Protein AF-K1TS10-F1 (afdb_monomer)

Sequence (218 aa):
YRIWEEISMYNHTTNHWDKEHLMQIDPRYPETQEYLLGWMKHWCETHPDTTVVRFTSMFYNFVWIWGSSERNRNLFSDWGSYDFTVSVPALQEFEKQYGYRMTAEDFINKGQLHVTHMPGNAKKADWMAFINDFVISFGRKLIDMVHSYGKKAYVFYDDSWVGVEPYNGRFQEFGFDGLIKCVFSGYEARLCAGVDVPTHELRLHPYLFPVGLGGAPT

Mean predicted aligned error: 3.88 Å

InterPro domains:
  IPR035080 Lacto-N-biose phosphorylase-like, N-terminal TIM barrel domain [PF09508] (1-210)

Structure (mmCIF, N/CA/C/O backbone):
data_AF-K1TS10-F1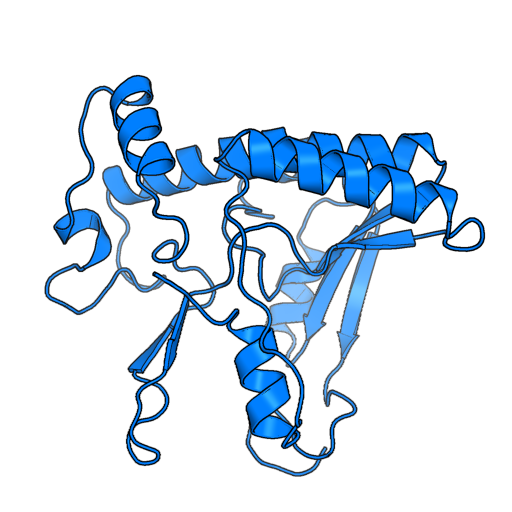
#
_entry.id   AF-K1TS10-F1
#
loop_
_atom_site.group_PDB
_atom_site.id
_atom_site.type_symbol
_atom_site.label_atom_id
_atom_site.label_alt_id
_atom_site.label_comp_id
_atom_site.label_asym_id
_atom_site.label_entity_id
_atom_site.label_seq_id
_atom_site.pdbx_PDB_ins_code
_atom_site.Cartn_x
_atom_site.Cartn_y
_atom_site.Cartn_z
_atom_site.occupancy
_atom_site.B_iso_or_equiv
_atom_site.auth_seq_id
_atom_site.auth_comp_id
_atom_site.auth_asym_id
_atom_site.auth_atom_id
_atom_site.pdbx_PDB_model_num
ATOM 1 N N . TYR A 1 1 ? 2.245 6.031 -16.010 1.00 84.00 1 TYR A N 1
ATOM 2 C CA . TYR A 1 1 ? 1.422 6.207 -14.797 1.00 84.00 1 TYR A CA 1
ATOM 3 C C . TYR A 1 1 ? 0.489 5.025 -14.651 1.00 84.00 1 TYR A C 1
ATOM 5 O O . TYR A 1 1 ? 0.096 4.465 -15.669 1.00 84.00 1 TYR A O 1
ATOM 13 N N . ARG A 1 2 ? 0.155 4.648 -13.415 1.00 90.19 2 ARG A N 1
ATOM 14 C CA . ARG A 1 2 ? -0.846 3.614 -13.133 1.00 90.19 2 ARG A CA 1
ATOM 15 C C . ARG A 1 2 ? -2.210 4.294 -13.058 1.00 90.19 2 ARG A C 1
ATOM 17 O O . ARG A 1 2 ? -2.471 5.030 -12.116 1.00 90.19 2 ARG A O 1
ATOM 24 N N . ILE A 1 3 ? -3.012 4.130 -14.108 1.00 90.56 3 ILE A N 1
ATOM 25 C CA . ILE A 1 3 ? -4.309 4.819 -14.272 1.00 90.56 3 ILE A CA 1
ATOM 26 C C . ILE A 1 3 ? -5.503 3.968 -13.825 1.00 90.56 3 ILE A C 1
ATOM 28 O O . ILE A 1 3 ? -6.636 4.429 -13.858 1.00 90.56 3 ILE A O 1
ATOM 32 N N . TRP A 1 4 ? -5.246 2.725 -13.424 1.00 91.81 4 TRP A N 1
ATOM 33 C CA . TRP A 1 4 ? -6.235 1.798 -12.899 1.00 91.81 4 TRP A CA 1
ATOM 34 C C . TRP A 1 4 ? -5.566 0.984 -11.796 1.00 91.81 4 TRP A C 1
ATOM 36 O O . TRP A 1 4 ? -4.544 0.349 -12.042 1.00 91.81 4 TRP A O 1
ATOM 46 N N . GLU A 1 5 ? -6.102 1.072 -10.583 1.00 92.25 5 GLU A N 1
ATOM 47 C CA . GLU A 1 5 ? -5.652 0.285 -9.436 1.00 92.25 5 GLU A CA 1
ATOM 48 C C . GLU A 1 5 ? -5.914 -1.209 -9.691 1.00 92.25 5 GLU A C 1
ATOM 50 O O . GLU A 1 5 ? -6.942 -1.590 -10.253 1.00 92.25 5 GLU A O 1
ATOM 55 N N . GLU A 1 6 ? -4.952 -2.054 -9.342 1.00 90.50 6 GLU A N 1
ATOM 56 C CA . GLU A 1 6 ? -4.835 -3.421 -9.841 1.00 90.50 6 GLU A CA 1
ATOM 57 C C . GLU A 1 6 ? -5.928 -4.355 -9.315 1.00 90.50 6 GLU A C 1
ATOM 59 O O . GLU A 1 6 ? -6.433 -5.196 -10.064 1.00 90.50 6 GLU A O 1
ATOM 64 N N . ILE A 1 7 ? -6.354 -4.185 -8.062 1.00 90.38 7 ILE A N 1
ATOM 65 C CA . ILE A 1 7 ? -7.439 -4.978 -7.469 1.00 90.38 7 ILE A CA 1
ATOM 66 C C . ILE A 1 7 ? -8.788 -4.520 -8.013 1.00 90.38 7 ILE A C 1
ATOM 68 O O . ILE A 1 7 ? -9.641 -5.348 -8.344 1.00 90.38 7 ILE A O 1
ATOM 72 N N . SER A 1 8 ? -8.981 -3.213 -8.187 1.00 90.44 8 SER A N 1
ATOM 73 C CA . SER A 1 8 ? -10.124 -2.642 -8.898 1.00 90.44 8 SER A CA 1
ATOM 74 C C . SER A 1 8 ? -10.211 -3.187 -10.323 1.00 90.44 8 SER A C 1
ATOM 76 O O . SER A 1 8 ? -11.282 -3.634 -10.736 1.00 90.44 8 SER A O 1
ATOM 78 N N . MET A 1 9 ? -9.091 -3.236 -11.048 1.00 90.44 9 MET A N 1
ATOM 79 C CA . MET A 1 9 ? -9.008 -3.794 -12.399 1.00 90.44 9 MET A CA 1
ATOM 80 C C . MET A 1 9 ? -9.358 -5.278 -12.430 1.00 90.44 9 MET A C 1
ATOM 82 O O . MET A 1 9 ? -10.208 -5.696 -13.222 1.00 90.44 9 MET A O 1
ATOM 86 N N . TYR A 1 10 ? -8.764 -6.077 -11.545 1.00 88.12 10 TYR A N 1
ATOM 87 C CA . TYR A 1 10 ? -9.076 -7.498 -11.445 1.00 88.12 10 TYR A CA 1
ATOM 88 C C . TYR A 1 10 ? -10.558 -7.735 -11.149 1.00 88.12 10 TYR A C 1
ATOM 90 O O . TYR A 1 10 ? -11.215 -8.498 -11.856 1.00 88.12 10 TYR A O 1
ATOM 98 N N . ASN A 1 11 ? -11.118 -7.042 -10.158 1.00 86.75 11 ASN A N 1
ATOM 99 C CA . ASN A 1 11 ? -12.520 -7.203 -9.786 1.00 86.75 11 ASN A CA 1
ATOM 100 C C . ASN A 1 11 ? -13.465 -6.778 -10.911 1.00 86.75 11 ASN A C 1
ATOM 102 O O . ASN A 1 11 ? -14.463 -7.451 -11.161 1.00 86.75 11 ASN A O 1
ATOM 106 N N . HIS A 1 12 ? -13.154 -5.682 -11.597 1.00 89.19 12 HIS A N 1
ATOM 107 C CA . HIS A 1 12 ? -13.972 -5.158 -12.680 1.00 89.19 12 HIS A CA 1
ATOM 108 C C . HIS A 1 12 ? -13.971 -6.087 -13.898 1.00 89.19 12 HIS A C 1
ATOM 110 O O . HIS A 1 12 ? -15.032 -6.381 -14.444 1.00 89.19 12 HIS A O 1
ATOM 116 N N . THR A 1 13 ? -12.800 -6.596 -14.289 1.00 85.75 13 THR A N 1
ATOM 117 C CA . THR A 1 13 ? -12.677 -7.537 -15.413 1.00 85.75 13 THR A CA 1
ATOM 118 C C . THR A 1 13 ? -13.253 -8.916 -15.098 1.00 85.75 13 THR A C 1
ATOM 120 O O . THR A 1 13 ? -13.885 -9.511 -15.966 1.00 85.75 13 THR A O 1
ATOM 123 N N . THR A 1 14 ? -13.104 -9.396 -13.859 1.00 83.50 14 THR A N 1
ATOM 124 C CA . THR A 1 14 ? -13.635 -10.697 -13.412 1.00 83.50 14 THR A CA 1
ATOM 125 C C . THR A 1 14 ? -15.157 -10.692 -13.295 1.00 83.50 14 THR A C 1
ATOM 127 O O . THR A 1 14 ? -15.802 -11.682 -13.622 1.00 83.50 14 THR A O 1
ATOM 130 N N . ASN A 1 15 ? -15.744 -9.583 -12.836 1.00 83.00 15 ASN A N 1
ATOM 131 C CA . ASN A 1 15 ? -17.189 -9.481 -12.612 1.00 83.00 15 ASN A CA 1
ATOM 132 C C . ASN A 1 15 ? -17.939 -8.728 -13.721 1.00 83.00 15 ASN A C 1
ATOM 134 O O . ASN A 1 15 ? -19.138 -8.498 -13.576 1.00 83.00 15 ASN A O 1
ATOM 138 N N . HIS A 1 16 ? -17.256 -8.324 -14.796 1.00 86.38 16 HIS A N 1
ATOM 139 C CA . HIS A 1 16 ? -17.833 -7.555 -15.907 1.00 86.38 16 HIS A CA 1
ATOM 140 C C . HIS A 1 16 ? -18.601 -6.308 -15.448 1.00 86.38 16 HIS A C 1
ATOM 142 O O . HIS A 1 16 ? -19.731 -6.059 -15.868 1.00 86.38 16 HIS A O 1
ATOM 148 N N . TRP A 1 17 ? -18.010 -5.547 -14.530 1.00 88.19 17 TRP A N 1
ATOM 149 C CA . TRP A 1 17 ? -18.633 -4.320 -14.046 1.00 88.19 17 TRP A CA 1
ATOM 150 C C . TRP A 1 17 ? -18.699 -3.258 -15.148 1.00 88.19 17 TRP A C 1
ATOM 152 O O . TRP A 1 17 ? -17.864 -3.227 -16.039 1.00 88.19 17 TRP A O 1
ATOM 162 N N . ASP A 1 18 ? -19.688 -2.372 -15.058 1.00 91.12 18 ASP A N 1
ATOM 163 C CA . ASP A 1 18 ? -19.815 -1.184 -15.906 1.00 91.12 18 ASP A CA 1
ATOM 164 C C . ASP A 1 18 ? -19.887 0.044 -14.989 1.00 91.12 18 ASP A C 1
ATOM 166 O O . ASP A 1 18 ? -20.955 0.515 -14.598 1.00 91.12 18 ASP A O 1
ATOM 170 N N . LYS A 1 19 ? -18.719 0.456 -14.490 1.00 90.81 19 LYS A N 1
ATOM 171 C CA . LYS A 1 19 ? -18.550 1.576 -13.553 1.00 90.81 19 LYS A CA 1
ATOM 172 C C . LYS A 1 19 ? -17.183 2.225 -13.721 1.00 90.81 19 LYS A C 1
ATOM 174 O O . LYS A 1 19 ? -16.259 1.607 -14.238 1.00 90.81 19 LYS A O 1
ATOM 179 N N . GLU A 1 20 ? -17.032 3.443 -13.217 1.00 92.56 20 GLU A N 1
ATOM 180 C CA . GLU A 1 20 ? -15.755 4.154 -13.277 1.00 92.56 20 GLU A CA 1
ATOM 181 C C . GLU A 1 20 ? -14.614 3.357 -12.620 1.00 92.56 20 GLU A C 1
ATOM 183 O O . GLU A 1 20 ? -14.769 2.746 -11.555 1.00 92.56 20 GLU A O 1
ATOM 188 N N . HIS A 1 21 ? -13.461 3.347 -13.288 1.00 91.38 21 HIS A N 1
ATOM 189 C CA . HIS A 1 21 ? -12.259 2.704 -12.782 1.00 91.38 21 HIS A CA 1
ATOM 190 C C . HIS A 1 21 ? -11.667 3.528 -11.645 1.00 91.38 21 HIS A C 1
ATOM 192 O O . HIS A 1 21 ? -11.541 4.747 -11.737 1.00 91.38 21 HIS A O 1
ATOM 198 N N . LEU A 1 22 ? -11.250 2.845 -10.583 1.00 92.25 22 LEU A N 1
ATOM 199 C CA . LEU A 1 22 ? -10.565 3.510 -9.482 1.00 92.25 22 LEU A CA 1
ATOM 200 C C . LEU A 1 22 ? -9.083 3.643 -9.816 1.00 92.25 22 LEU A C 1
ATOM 202 O O . LEU A 1 22 ? -8.439 2.674 -10.221 1.00 92.25 22 LEU A O 1
ATOM 206 N N . MET A 1 23 ? -8.549 4.843 -9.624 1.00 92.44 23 MET A N 1
ATOM 207 C CA . MET A 1 23 ? -7.129 5.136 -9.766 1.00 92.44 23 MET A CA 1
ATOM 208 C C . MET A 1 23 ? -6.481 5.187 -8.384 1.00 92.44 23 MET A C 1
ATOM 210 O O . MET A 1 23 ? -7.055 5.722 -7.435 1.00 92.44 23 MET A O 1
ATOM 214 N N . GLN A 1 24 ? -5.262 4.663 -8.275 1.00 90.94 24 GLN A N 1
ATOM 215 C CA . GLN A 1 24 ? -4.473 4.848 -7.067 1.00 90.94 24 GLN A CA 1
ATOM 216 C C . GLN A 1 24 ? -3.987 6.302 -6.956 1.00 90.94 24 GLN A C 1
ATOM 218 O O . GLN A 1 24 ? -3.523 6.892 -7.930 1.00 90.94 24 GLN A O 1
ATOM 223 N N . ILE A 1 25 ? -4.005 6.839 -5.737 1.00 93.25 25 ILE A N 1
ATOM 224 C CA . ILE A 1 25 ? -3.359 8.107 -5.381 1.00 93.25 25 ILE A CA 1
ATOM 225 C C . ILE A 1 25 ? -2.084 7.841 -4.570 1.00 93.25 25 ILE A C 1
ATOM 227 O O . ILE A 1 25 ? -2.055 6.941 -3.731 1.00 93.25 25 ILE A O 1
ATOM 231 N N . ASP A 1 26 ? -1.015 8.591 -4.842 1.00 95.81 26 ASP A N 1
ATOM 232 C CA . ASP A 1 26 ? 0.258 8.469 -4.122 1.00 95.81 26 ASP A CA 1
ATOM 233 C C . ASP A 1 26 ? 0.268 9.421 -2.909 1.00 95.81 26 ASP A C 1
ATOM 235 O O . ASP A 1 26 ? 0.239 10.644 -3.095 1.00 95.81 26 ASP A O 1
ATOM 239 N N . PRO A 1 27 ? 0.305 8.901 -1.668 1.00 97.25 27 PRO A N 1
ATOM 240 C CA . PRO A 1 27 ? 0.324 9.719 -0.459 1.00 97.25 27 PRO A CA 1
ATOM 241 C C . PRO A 1 27 ? 1.654 10.447 -0.216 1.00 97.25 27 PRO A C 1
ATOM 243 O O . PRO A 1 27 ? 1.766 11.164 0.774 1.00 97.25 27 PRO A O 1
ATOM 246 N N . ARG A 1 28 ? 2.679 10.314 -1.067 1.00 96.94 28 ARG A N 1
ATOM 247 C CA . ARG A 1 28 ? 3.861 11.190 -0.960 1.00 96.94 28 ARG A CA 1
ATOM 248 C C . ARG A 1 28 ? 3.550 12.650 -1.271 1.00 96.94 28 ARG A C 1
ATOM 250 O O . ARG A 1 28 ? 4.228 13.534 -0.760 1.00 96.94 28 ARG A O 1
ATOM 257 N N . TYR A 1 29 ? 2.506 12.912 -2.053 1.00 97.62 29 TYR A N 1
ATOM 258 C CA . TYR A 1 29 ? 2.054 14.274 -2.320 1.00 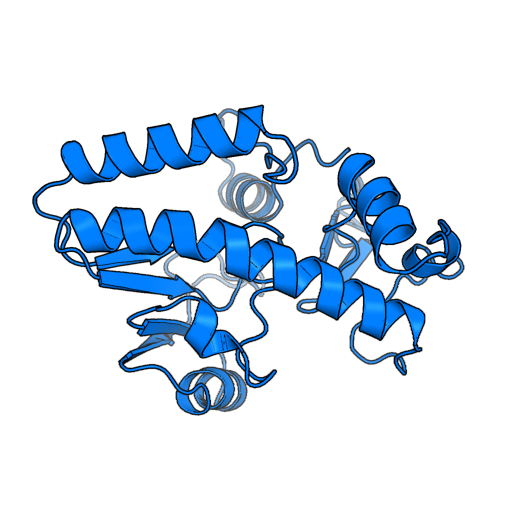97.62 29 TYR A CA 1
ATOM 259 C C . TYR A 1 29 ? 1.280 14.838 -1.113 1.00 97.62 29 TYR A C 1
ATOM 261 O O . TYR A 1 29 ? 0.357 14.171 -0.631 1.00 97.62 29 TYR A O 1
ATOM 269 N N . PRO A 1 30 ? 1.610 16.047 -0.618 1.00 97.25 30 PRO A N 1
ATOM 270 C CA . PRO A 1 30 ? 0.933 16.652 0.532 1.00 97.25 30 PRO A CA 1
ATOM 271 C C . PRO A 1 30 ? -0.586 16.776 0.371 1.00 97.25 30 PRO A C 1
ATOM 273 O O . PRO A 1 30 ? -1.323 16.512 1.317 1.00 97.25 30 PRO A O 1
ATOM 276 N N . GLU A 1 31 ? -1.061 17.102 -0.830 1.00 98.00 31 GLU A N 1
ATOM 277 C CA . GLU A 1 31 ? -2.487 17.234 -1.143 1.00 98.00 31 GLU A CA 1
ATOM 278 C C . GLU A 1 31 ? -3.209 15.887 -1.004 1.00 98.00 31 GLU A C 1
ATOM 280 O O . GLU A 1 31 ? -4.325 15.813 -0.489 1.00 98.00 31 GLU A O 1
ATOM 285 N N . THR A 1 32 ? -2.544 14.795 -1.397 1.00 97.81 32 THR A N 1
ATOM 286 C CA . THR A 1 32 ? -3.054 13.436 -1.187 1.00 97.81 32 THR A CA 1
ATOM 287 C C . THR A 1 32 ? -3.105 13.090 0.300 1.00 97.81 32 THR A C 1
ATOM 289 O O . THR A 1 32 ? -4.066 12.464 0.746 1.00 97.81 32 THR A O 1
ATOM 292 N N . GLN A 1 33 ? -2.101 13.495 1.088 1.00 98.44 33 GLN A N 1
ATOM 293 C CA . GLN A 1 33 ? -2.115 13.268 2.538 1.00 98.44 33 GLN A CA 1
ATOM 294 C C . GLN A 1 33 ? -3.271 14.002 3.210 1.00 98.44 33 GLN A C 1
ATOM 296 O O . GLN A 1 33 ? -3.979 13.406 4.021 1.00 98.44 33 GLN A O 1
ATOM 301 N N . GLU A 1 34 ? -3.475 15.273 2.862 1.00 98.56 34 GLU A N 1
ATOM 302 C CA . GLU A 1 34 ? -4.583 16.081 3.371 1.00 98.56 34 GLU A CA 1
ATOM 303 C C . GLU A 1 34 ? -5.929 15.442 3.025 1.00 98.56 34 GLU A C 1
ATOM 305 O O . GLU A 1 34 ? -6.763 15.245 3.912 1.00 98.56 34 GLU A O 1
ATOM 310 N N . TYR A 1 35 ? -6.104 15.028 1.766 1.00 98.44 35 TYR A N 1
ATOM 311 C CA . TYR A 1 35 ? -7.301 14.323 1.323 1.00 98.44 35 TYR A CA 1
ATOM 312 C C . TYR A 1 35 ? -7.548 13.041 2.128 1.00 98.44 35 TYR A C 1
ATOM 314 O O . TYR A 1 35 ? -8.645 12.848 2.646 1.00 98.44 35 TYR A O 1
ATOM 322 N N . LEU A 1 36 ? -6.540 12.176 2.274 1.00 98.44 36 LEU A N 1
ATOM 323 C CA . LEU A 1 36 ? -6.683 10.896 2.976 1.00 98.44 36 LEU A CA 1
ATOM 324 C C . LEU A 1 36 ? -6.988 11.080 4.467 1.00 98.44 36 LEU A C 1
ATOM 326 O O . LEU A 1 36 ? -7.832 10.368 5.012 1.00 98.44 36 LEU A O 1
ATOM 330 N N . LEU A 1 37 ? -6.343 12.046 5.124 1.00 98.75 37 LEU A N 1
ATOM 331 C CA . LEU A 1 37 ? -6.608 12.370 6.528 1.00 98.75 37 LEU A CA 1
ATOM 332 C C . LEU A 1 37 ? -8.017 12.943 6.712 1.00 98.75 37 LEU A C 1
ATOM 334 O O . LEU A 1 37 ? -8.735 12.524 7.622 1.00 98.75 37 LEU A O 1
ATOM 338 N N . GLY A 1 38 ? -8.430 13.863 5.836 1.00 98.69 38 GLY A N 1
ATOM 339 C CA . GLY A 1 38 ? -9.776 14.433 5.842 1.00 98.69 38 GLY A CA 1
ATOM 340 C C . GLY A 1 38 ? -10.851 13.377 5.586 1.00 98.69 38 GLY A C 1
ATOM 341 O O . GLY A 1 38 ? -11.847 13.324 6.308 1.00 98.69 38 GLY A O 1
ATOM 342 N N . TRP A 1 39 ? -10.615 12.490 4.617 1.00 98.44 39 TRP A N 1
ATOM 343 C CA . TRP A 1 39 ? -11.507 11.378 4.304 1.00 98.44 39 TRP A CA 1
ATOM 344 C C . TRP A 1 39 ? -11.631 10.413 5.484 1.00 98.44 39 TRP A C 1
ATOM 346 O O . TRP A 1 39 ? -12.747 10.098 5.886 1.00 98.44 39 TRP A O 1
ATOM 356 N N . MET A 1 40 ? -10.512 9.995 6.090 1.00 98.62 40 MET A N 1
ATOM 357 C CA . MET A 1 40 ? -10.523 9.068 7.229 1.00 98.62 40 MET A CA 1
ATOM 358 C C . MET A 1 40 ? -11.265 9.656 8.430 1.00 98.62 40 MET A C 1
ATOM 360 O O . MET A 1 40 ? -12.072 8.970 9.058 1.00 98.62 40 MET A O 1
ATOM 364 N N . LYS A 1 41 ? -11.036 10.942 8.720 1.00 98.75 41 LYS A N 1
ATOM 365 C CA . LYS A 1 41 ? -11.757 11.663 9.771 1.00 98.75 41 LYS A CA 1
ATOM 366 C C . LYS A 1 41 ? -13.264 11.652 9.511 1.00 98.75 41 LYS A C 1
ATOM 368 O O . LYS A 1 41 ? -14.031 11.200 10.358 1.00 98.75 41 LYS A O 1
ATOM 373 N N . HIS A 1 42 ? -13.681 12.103 8.328 1.00 98.75 42 HIS A N 1
ATOM 374 C CA . HIS A 1 42 ? -15.093 12.152 7.957 1.00 98.75 42 HIS A CA 1
ATOM 375 C C . HIS A 1 42 ? -15.740 10.762 7.980 1.00 98.75 42 HIS A C 1
ATOM 377 O O . HIS A 1 42 ? -16.867 10.598 8.450 1.00 98.75 42 HIS A O 1
ATOM 383 N N . TRP A 1 43 ? -15.020 9.741 7.515 1.00 98.62 43 TRP A N 1
ATOM 384 C CA . TRP A 1 43 ? -15.483 8.362 7.546 1.00 98.62 43 TRP A CA 1
ATOM 385 C C . TRP A 1 43 ? -15.711 7.888 8.988 1.00 98.62 43 TRP A C 1
ATOM 387 O O . TRP A 1 43 ? -16.774 7.348 9.287 1.00 98.62 43 TRP A O 1
ATOM 397 N N . CYS A 1 44 ? -14.781 8.165 9.908 1.00 98.62 44 CYS A N 1
ATOM 398 C CA . CYS A 1 44 ? -14.938 7.808 11.321 1.00 98.62 44 CYS A CA 1
ATOM 399 C C . CYS A 1 44 ? -16.134 8.514 11.982 1.00 98.62 44 CYS A C 1
ATOM 401 O O . CYS A 1 44 ? -16.849 7.880 12.759 1.00 98.62 44 CYS A O 1
ATOM 403 N N . GLU A 1 45 ? -16.378 9.786 11.650 1.00 98.50 45 GLU A N 1
ATOM 404 C CA . GLU A 1 45 ? -17.518 10.575 12.149 1.00 98.50 45 GLU A CA 1
ATOM 405 C C . GLU A 1 45 ? -18.867 10.045 11.654 1.00 98.50 45 GLU A C 1
ATOM 407 O O . GLU A 1 45 ? -19.851 10.039 12.392 1.00 98.50 45 GLU A O 1
ATOM 412 N N . THR A 1 46 ? -18.916 9.598 10.401 1.00 98.50 46 THR A N 1
ATOM 413 C CA . THR A 1 46 ? -20.158 9.177 9.734 1.00 98.50 46 THR A CA 1
ATOM 414 C C . THR A 1 46 ? -20.483 7.695 9.903 1.00 98.50 46 THR A C 1
ATOM 416 O O . THR A 1 46 ? -21.588 7.280 9.562 1.00 98.50 46 THR A O 1
ATOM 419 N N . HIS A 1 47 ? -19.566 6.904 10.471 1.00 98.31 47 HIS A N 1
ATOM 420 C CA . HIS A 1 47 ? -19.744 5.469 10.720 1.00 98.31 47 HIS A CA 1
ATOM 421 C C . HIS A 1 47 ? -19.605 5.146 12.221 1.00 98.31 47 HIS A C 1
ATOM 423 O O . HIS A 1 47 ? -18.656 4.461 12.627 1.00 98.31 47 HIS A O 1
ATOM 429 N N . PRO A 1 48 ? -20.518 5.638 13.086 1.00 97.81 48 PRO A N 1
ATOM 430 C CA . PRO A 1 48 ? -20.398 5.492 14.539 1.00 97.81 48 PRO A CA 1
ATOM 431 C C . PRO A 1 48 ? -20.430 4.028 14.996 1.00 97.81 48 PRO A C 1
ATOM 433 O O . PRO A 1 48 ? -19.665 3.665 15.886 1.00 97.81 48 PRO A O 1
ATOM 436 N N . ASP A 1 49 ? -21.220 3.181 14.333 1.00 98.31 49 ASP A N 1
ATOM 437 C CA . ASP A 1 49 ? -21.418 1.777 14.718 1.00 98.31 49 ASP A CA 1
ATOM 438 C C . ASP A 1 49 ? -20.217 0.873 14.397 1.00 98.31 49 ASP A C 1
ATOM 440 O O . ASP A 1 49 ? -20.106 -0.238 14.919 1.00 98.31 49 ASP A O 1
ATOM 444 N N . THR A 1 50 ? -19.289 1.331 13.550 1.00 98.50 50 THR A N 1
ATOM 445 C CA . THR A 1 50 ? -18.103 0.543 13.207 1.00 98.50 50 THR A CA 1
ATOM 446 C C . THR A 1 50 ? -17.131 0.493 14.380 1.00 98.50 50 THR A C 1
ATOM 448 O O . THR A 1 50 ? -16.605 1.523 14.800 1.00 98.50 50 THR A O 1
ATOM 451 N N . THR A 1 51 ? -16.828 -0.711 14.862 1.00 98.31 51 THR A N 1
ATOM 452 C CA . THR A 1 51 ? -15.886 -0.945 15.971 1.00 98.31 51 THR A CA 1
ATOM 453 C C . THR A 1 51 ? -14.462 -1.251 15.506 1.00 98.31 51 THR A C 1
ATOM 455 O O . THR A 1 51 ? -13.508 -1.002 16.242 1.00 98.31 51 THR A O 1
ATOM 458 N N . VAL A 1 52 ? -14.307 -1.766 14.283 1.00 98.69 52 VAL A N 1
ATOM 459 C CA . VAL A 1 52 ? -13.023 -2.127 13.672 1.00 98.69 52 VAL A CA 1
ATOM 460 C C . VAL A 1 52 ? -12.958 -1.551 12.262 1.00 98.69 52 VAL A C 1
ATOM 462 O O . VAL A 1 52 ? -13.816 -1.831 11.427 1.00 98.69 52 VAL A O 1
ATOM 465 N N . VAL A 1 53 ? -11.918 -0.773 11.982 1.00 98.69 53 VAL A N 1
ATOM 466 C CA . VAL A 1 53 ? -11.586 -0.295 10.641 1.00 98.69 53 VAL A CA 1
ATOM 467 C C . VAL A 1 53 ? -10.600 -1.265 10.015 1.00 98.69 53 VAL A C 1
ATOM 469 O O . VAL A 1 53 ? -9.465 -1.404 10.472 1.00 98.69 53 VAL A O 1
ATOM 472 N N 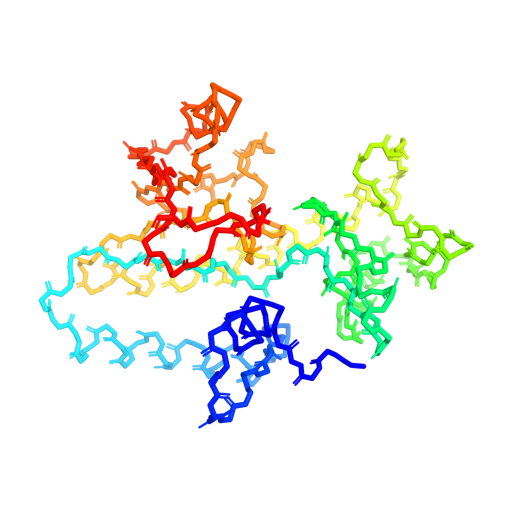. ARG A 1 54 ? -11.048 -1.947 8.961 1.00 98.50 54 ARG A N 1
ATOM 473 C CA . ARG A 1 54 ? -10.227 -2.860 8.167 1.00 98.50 54 ARG A CA 1
ATOM 474 C C . ARG A 1 54 ? -9.527 -2.098 7.042 1.00 98.50 54 ARG A C 1
ATOM 476 O O . ARG A 1 54 ? -10.099 -1.896 5.970 1.00 98.50 54 ARG A O 1
ATOM 483 N N . PHE A 1 55 ? -8.270 -1.739 7.260 1.00 98.50 55 PHE A N 1
ATOM 484 C CA . PHE A 1 55 ? -7.378 -1.249 6.216 1.00 98.50 55 PHE A CA 1
ATOM 485 C C . PHE A 1 55 ? -7.159 -2.361 5.182 1.00 98.50 55 PHE A C 1
ATOM 487 O O . PHE A 1 55 ? -6.666 -3.439 5.516 1.00 98.50 55 PHE A O 1
ATOM 494 N N . THR A 1 56 ? -7.570 -2.114 3.934 1.00 96.88 56 THR A N 1
ATOM 495 C CA . THR A 1 56 ? -7.506 -3.078 2.816 1.00 96.88 56 THR A CA 1
ATOM 496 C C . THR A 1 56 ? -6.803 -2.453 1.607 1.00 96.88 56 THR A C 1
ATOM 498 O O . THR A 1 56 ? -7.435 -2.116 0.614 1.00 96.88 56 THR A O 1
ATOM 501 N N . SER A 1 57 ? -5.509 -2.171 1.662 1.00 95.31 57 SER A N 1
ATOM 502 C CA . SER A 1 57 ? -4.577 -2.372 2.780 1.00 95.31 57 SER A CA 1
ATOM 503 C C . SER A 1 57 ? -4.015 -1.010 3.178 1.00 95.31 57 SER A C 1
ATOM 505 O O . SER A 1 57 ? -4.757 -0.206 3.738 1.00 95.31 57 SER A O 1
ATOM 507 N N . MET A 1 58 ? -2.759 -0.718 2.836 1.00 96.38 58 MET A N 1
ATOM 508 C CA . MET A 1 58 ? -2.162 0.610 2.964 1.00 96.38 58 MET A CA 1
ATOM 509 C C . MET A 1 58 ? -2.065 1.280 1.589 1.00 96.38 58 MET A C 1
ATOM 511 O O . MET A 1 58 ? -3.086 1.518 0.948 1.00 96.38 58 MET A O 1
ATOM 515 N N . PHE A 1 59 ? -0.858 1.621 1.133 1.00 96.94 59 PHE A N 1
ATOM 516 C CA . PHE A 1 59 ? -0.680 2.595 0.055 1.00 96.94 59 PHE A CA 1
ATOM 517 C C . PHE A 1 59 ? -0.183 2.004 -1.258 1.00 96.94 59 PHE A C 1
ATOM 519 O O . PHE A 1 59 ? -0.527 2.527 -2.313 1.00 96.94 59 PHE A O 1
ATOM 526 N N . TYR A 1 60 ? 0.633 0.952 -1.228 1.00 97.25 60 TYR A N 1
ATOM 527 C CA . TYR A 1 60 ? 1.292 0.439 -2.427 1.00 97.25 60 TYR A CA 1
ATOM 528 C C . TYR A 1 60 ? 0.922 -1.016 -2.659 1.00 97.25 60 TYR A C 1
ATOM 530 O O . TYR A 1 60 ? 1.193 -1.870 -1.815 1.00 97.25 60 TYR A O 1
ATOM 538 N N . ASN A 1 61 ? 0.295 -1.270 -3.806 1.00 95.50 61 ASN A N 1
ATOM 539 C CA . ASN A 1 61 ? -0.054 -2.611 -4.250 1.00 95.50 61 ASN A CA 1
ATOM 540 C C . ASN A 1 61 ? 1.181 -3.456 -4.538 1.00 95.50 61 ASN A C 1
ATOM 542 O O . ASN A 1 61 ? 2.233 -2.927 -4.915 1.00 95.50 61 ASN A O 1
ATOM 546 N N . PHE A 1 62 ? 1.025 -4.769 -4.394 1.00 93.56 62 PHE A N 1
ATOM 547 C CA . PHE A 1 62 ? 1.945 -5.697 -5.017 1.00 93.56 62 PHE A CA 1
ATOM 548 C C . PHE A 1 62 ? 1.963 -5.476 -6.529 1.00 93.56 62 PHE A C 1
ATOM 550 O O . PHE A 1 62 ? 1.014 -4.971 -7.137 1.00 93.56 62 PHE A O 1
ATOM 557 N N . VAL A 1 63 ? 3.071 -5.845 -7.158 1.00 94.00 63 VAL A N 1
ATOM 558 C CA . VAL A 1 63 ? 3.251 -5.531 -8.567 1.00 94.00 63 VAL A CA 1
ATOM 559 C C . VAL A 1 63 ? 2.439 -6.515 -9.392 1.00 94.00 63 VAL A C 1
ATOM 561 O O . VAL A 1 63 ? 2.659 -7.722 -9.313 1.00 94.00 63 VAL A O 1
ATOM 564 N N . TRP A 1 64 ? 1.518 -5.998 -10.204 1.00 93.38 64 TRP A N 1
ATOM 565 C CA . TRP A 1 64 ? 0.729 -6.786 -11.146 1.00 93.38 64 TRP A CA 1
ATOM 566 C C . TRP A 1 64 ? 0.528 -6.027 -12.457 1.00 93.38 64 TRP A C 1
ATOM 568 O O . TRP A 1 64 ? -0.301 -5.129 -12.574 1.00 93.38 64 TRP A O 1
ATOM 578 N N . ILE A 1 65 ? 1.317 -6.382 -13.468 1.00 92.50 65 ILE A N 1
ATOM 579 C CA . ILE A 1 65 ? 1.337 -5.700 -14.764 1.00 92.50 65 ILE A CA 1
ATOM 580 C C . ILE A 1 65 ? 0.526 -6.508 -15.770 1.00 92.50 65 ILE A C 1
ATOM 582 O O . ILE A 1 65 ? 0.855 -7.660 -16.074 1.00 92.50 65 ILE A O 1
ATOM 586 N N . TRP A 1 66 ? -0.515 -5.876 -16.312 1.00 90.88 66 TRP A N 1
ATOM 587 C CA . TRP A 1 66 ? -1.406 -6.484 -17.293 1.00 90.88 66 TRP A CA 1
ATOM 588 C C . TRP A 1 66 ? -1.062 -6.054 -18.718 1.00 90.88 66 TRP A C 1
ATOM 590 O O . TRP A 1 66 ? -0.824 -4.882 -19.005 1.00 90.88 66 TRP A O 1
ATOM 600 N N . GLY A 1 67 ? -1.060 -7.020 -19.629 1.00 90.12 67 GLY A N 1
ATOM 601 C CA . GLY A 1 67 ? -0.941 -6.810 -21.063 1.00 90.12 67 GLY A CA 1
ATOM 602 C C . GLY A 1 67 ? -2.293 -6.514 -21.705 1.00 90.12 67 GLY A C 1
ATOM 603 O O . GLY A 1 67 ? -3.352 -6.903 -21.214 1.00 90.12 67 GLY A O 1
ATOM 604 N N . SER A 1 68 ? -2.278 -5.856 -22.861 1.00 87.94 68 SER A N 1
ATOM 605 C CA . SER A 1 68 ? -3.497 -5.590 -23.639 1.00 87.94 68 SER A CA 1
ATOM 606 C C . SER A 1 68 ? -4.043 -6.833 -24.355 1.00 87.94 68 SER A C 1
ATOM 608 O O . SER A 1 68 ? -5.238 -6.896 -24.639 1.00 87.94 68 SER A O 1
ATOM 610 N N . SER A 1 69 ? -3.200 -7.840 -24.603 1.00 89.81 69 SER A N 1
ATOM 611 C CA . SER A 1 69 ? -3.575 -9.096 -25.262 1.00 89.81 69 SER A CA 1
ATOM 612 C C . SER A 1 69 ? -4.167 -10.099 -24.275 1.00 89.81 69 SER A C 1
ATOM 614 O O . SER A 1 69 ? -3.519 -10.454 -23.296 1.00 89.81 69 SER A O 1
ATOM 616 N N . GLU A 1 70 ? -5.345 -10.649 -24.577 1.00 85.12 70 GLU A N 1
ATOM 617 C CA . GLU A 1 70 ? -5.927 -11.770 -23.815 1.00 85.12 70 GLU A CA 1
ATOM 618 C C . GLU A 1 70 ? -5.014 -12.998 -23.781 1.00 85.12 70 GLU A C 1
ATOM 620 O O . GLU A 1 70 ? -4.956 -13.704 -22.780 1.00 85.12 70 GLU A O 1
ATOM 625 N N . ARG A 1 71 ? -4.244 -13.222 -24.851 1.00 90.19 71 ARG A N 1
ATOM 626 C CA . ARG A 1 71 ? -3.304 -14.349 -24.948 1.00 90.19 71 ARG A CA 1
ATOM 627 C C . ARG A 1 71 ? -2.046 -14.164 -24.099 1.00 90.19 71 ARG A C 1
ATOM 629 O O . ARG A 1 71 ? -1.295 -15.116 -23.931 1.00 90.19 71 ARG A O 1
ATOM 636 N N . ASN A 1 72 ? -1.788 -12.949 -23.617 1.00 88.69 72 ASN A N 1
ATOM 637 C CA . ASN A 1 72 ? -0.640 -12.619 -22.776 1.00 88.69 72 ASN A CA 1
ATOM 638 C C . ASN A 1 72 ? -1.029 -11.530 -21.767 1.00 88.69 72 ASN A C 1
ATOM 640 O O . ASN A 1 72 ? -0.490 -10.420 -21.772 1.00 88.69 72 ASN A O 1
ATOM 644 N N . ARG A 1 73 ? -2.059 -11.833 -20.969 1.00 86.50 73 ARG A N 1
ATOM 645 C CA . ARG A 1 73 ? -2.678 -10.855 -20.074 1.00 86.50 73 ARG A CA 1
ATOM 646 C C . ARG A 1 73 ? -1.816 -10.558 -18.853 1.00 86.50 73 ARG A C 1
ATOM 648 O O . ARG A 1 73 ? -1.778 -9.414 -18.437 1.00 86.50 73 ARG A O 1
ATOM 655 N N . ASN A 1 74 ? -1.107 -11.541 -18.305 1.00 87.19 74 ASN A N 1
ATOM 656 C CA . ASN A 1 74 ? -0.271 -11.370 -17.115 1.00 87.19 74 ASN A CA 1
ATOM 657 C C . ASN A 1 74 ? 1.195 -11.211 -17.530 1.00 87.19 74 ASN A C 1
ATOM 659 O O . ASN A 1 74 ? 1.866 -12.208 -17.785 1.00 87.19 74 ASN A O 1
ATOM 663 N N . LEU A 1 75 ? 1.682 -9.970 -17.620 1.00 91.88 75 LEU A N 1
ATOM 664 C CA . LEU A 1 75 ? 3.068 -9.695 -18.020 1.00 91.88 75 LEU A CA 1
ATOM 665 C C . LEU A 1 75 ? 4.045 -9.866 -16.858 1.00 91.88 75 LEU A C 1
ATOM 667 O O . LEU A 1 75 ? 5.166 -10.320 -17.062 1.00 91.88 75 LEU A O 1
ATOM 671 N N . PHE A 1 76 ? 3.623 -9.497 -15.649 1.00 92.94 76 PHE A N 1
ATOM 672 C CA . PHE A 1 76 ? 4.434 -9.629 -14.444 1.00 92.94 76 PHE A CA 1
ATOM 673 C C . PHE A 1 76 ? 3.549 -9.642 -13.199 1.00 92.94 76 PHE A C 1
ATOM 675 O O . PHE A 1 76 ? 2.598 -8.865 -13.115 1.00 92.94 76 PHE A O 1
ATOM 682 N N . SER A 1 77 ? 3.875 -10.495 -12.228 1.00 93.00 77 SER A N 1
ATOM 683 C CA . SER A 1 77 ? 3.277 -10.456 -10.897 1.00 93.00 77 SER A CA 1
ATOM 684 C C . SER A 1 77 ? 4.311 -10.834 -9.845 1.00 93.00 77 SER A C 1
ATOM 686 O O . SER A 1 77 ? 4.951 -11.879 -9.963 1.00 93.00 77 SER A O 1
ATOM 688 N N . ASP A 1 78 ? 4.460 -9.999 -8.821 1.00 94.56 78 ASP A N 1
ATOM 689 C CA . ASP A 1 78 ? 5.265 -10.316 -7.647 1.00 94.56 78 ASP A CA 1
ATOM 690 C C . ASP A 1 78 ? 4.658 -9.677 -6.392 1.00 94.56 78 ASP A C 1
ATOM 692 O O . ASP A 1 78 ? 4.489 -8.459 -6.313 1.00 94.56 78 ASP A O 1
ATOM 696 N N . TRP A 1 79 ? 4.342 -10.530 -5.412 1.00 93.56 79 TRP A N 1
ATOM 697 C CA . TRP A 1 79 ? 3.631 -10.175 -4.182 1.00 93.56 79 TRP A CA 1
ATOM 698 C C . TRP A 1 79 ? 4.427 -9.275 -3.231 1.00 93.56 79 TRP A C 1
ATOM 700 O O . TRP A 1 79 ? 3.817 -8.612 -2.398 1.00 93.56 79 TRP A O 1
ATOM 710 N N . GLY A 1 80 ? 5.760 -9.264 -3.332 1.00 93.62 80 GLY A N 1
ATOM 711 C CA . GLY A 1 80 ? 6.663 -8.504 -2.461 1.00 93.62 80 GLY A CA 1
ATOM 712 C C . GLY A 1 80 ? 7.538 -7.494 -3.205 1.00 93.62 80 GLY A C 1
ATOM 713 O O . GLY A 1 80 ? 8.461 -6.936 -2.612 1.00 93.62 80 GLY A O 1
ATOM 714 N N . SER A 1 81 ? 7.293 -7.266 -4.500 1.00 94.69 81 SER A N 1
ATOM 715 C CA . SER A 1 81 ? 8.065 -6.289 -5.264 1.00 94.69 81 SER A CA 1
ATOM 716 C C . SER A 1 81 ? 7.681 -4.849 -4.905 1.00 94.69 81 SER A C 1
ATOM 718 O O . SER A 1 81 ? 6.522 -4.524 -4.660 1.00 94.69 81 SER A O 1
ATOM 720 N N . TYR A 1 82 ? 8.685 -3.974 -4.933 1.00 95.69 82 TYR A N 1
ATOM 721 C CA . TYR A 1 82 ? 8.582 -2.542 -4.670 1.00 95.69 82 TYR A CA 1
ATOM 722 C C . TYR A 1 82 ? 8.466 -1.702 -5.955 1.00 95.69 82 TYR A C 1
ATOM 724 O O . TYR A 1 82 ? 8.468 -0.475 -5.889 1.00 95.69 82 TYR A O 1
ATOM 732 N N . ASP A 1 83 ? 8.335 -2.316 -7.136 1.00 92.94 83 ASP A N 1
ATOM 733 C CA . ASP A 1 83 ? 8.372 -1.576 -8.412 1.00 92.94 83 ASP A CA 1
ATOM 734 C C . ASP A 1 83 ? 7.200 -0.579 -8.585 1.00 92.94 83 ASP A C 1
ATOM 736 O O . ASP A 1 83 ? 7.283 0.355 -9.383 1.00 92.94 83 ASP A O 1
ATOM 740 N N . PHE A 1 84 ? 6.115 -0.718 -7.813 1.00 94.00 84 PHE A N 1
ATOM 741 C CA . PHE A 1 84 ? 4.971 0.209 -7.802 1.00 94.00 84 PHE A CA 1
ATOM 742 C C . PHE A 1 84 ? 5.085 1.371 -6.806 1.00 94.00 84 PHE A C 1
ATOM 744 O O . PHE A 1 84 ? 4.199 2.230 -6.768 1.00 94.00 84 PHE A O 1
ATOM 751 N N . THR A 1 85 ? 6.173 1.451 -6.037 1.00 96.44 85 THR A N 1
ATOM 752 C CA . THR A 1 85 ? 6.374 2.484 -5.006 1.00 96.44 85 THR A CA 1
ATOM 753 C C . THR A 1 85 ? 7.134 3.711 -5.527 1.00 96.44 85 THR A C 1
ATOM 755 O O . THR A 1 85 ? 7.576 4.551 -4.741 1.00 96.44 85 THR A O 1
ATOM 758 N N . VAL A 1 86 ? 7.367 3.793 -6.840 1.00 96.06 86 VAL A N 1
ATOM 759 C CA . VAL A 1 86 ? 8.196 4.829 -7.466 1.00 96.06 86 VAL A CA 1
ATOM 760 C C . VAL A 1 86 ? 7.347 6.025 -7.891 1.00 96.06 86 VAL A C 1
ATOM 762 O O . VAL A 1 86 ? 6.388 5.894 -8.653 1.00 96.06 86 VAL A O 1
ATOM 765 N N . SER A 1 87 ? 7.762 7.217 -7.472 1.00 96.69 87 SER A N 1
ATOM 766 C CA . SER A 1 87 ? 7.242 8.497 -7.951 1.00 96.69 87 SER A CA 1
ATOM 767 C C . SER A 1 87 ? 8.348 9.550 -7.992 1.00 96.69 87 SER A C 1
ATOM 769 O O . SER A 1 87 ? 9.443 9.342 -7.464 1.00 96.69 87 SER A O 1
ATOM 771 N N . VAL A 1 88 ? 8.091 10.683 -8.655 1.00 96.75 88 VAL A N 1
ATOM 772 C CA . VAL A 1 88 ? 9.068 11.785 -8.719 1.00 96.75 88 VAL A CA 1
ATOM 773 C C . VAL A 1 88 ? 9.443 12.276 -7.310 1.00 96.75 88 VAL A C 1
ATOM 775 O O . VAL A 1 88 ? 10.644 12.326 -7.040 1.00 96.75 88 VAL A O 1
ATOM 778 N N . PRO A 1 89 ? 8.485 12.541 -6.392 1.00 97.56 89 PRO A N 1
ATOM 779 C CA . PRO A 1 89 ? 8.813 12.866 -5.006 1.00 97.56 89 PRO A CA 1
ATOM 780 C C . PRO A 1 89 ? 9.622 11.768 -4.315 1.00 97.56 89 PRO A C 1
ATOM 782 O O . PRO A 1 89 ? 10.654 12.074 -3.729 1.00 97.56 89 PRO A O 1
ATOM 785 N N . ALA A 1 90 ? 9.237 10.490 -4.460 1.00 98.25 90 ALA A N 1
ATOM 786 C CA . ALA A 1 90 ? 9.956 9.375 -3.835 1.00 98.25 90 ALA A CA 1
ATOM 787 C C . ALA A 1 90 ? 11.443 9.350 -4.221 1.00 98.25 90 ALA A C 1
ATOM 789 O O . ALA A 1 90 ? 12.309 9.217 -3.364 1.00 98.25 90 ALA A O 1
ATOM 790 N N . LEU A 1 91 ? 11.747 9.500 -5.514 1.00 98.50 91 LEU A N 1
ATOM 791 C CA . LEU A 1 91 ? 13.122 9.472 -6.019 1.00 98.50 91 LEU A CA 1
ATOM 792 C C . LEU A 1 91 ? 13.941 10.680 -5.536 1.00 98.50 91 LEU A C 1
ATOM 794 O O . LEU A 1 91 ? 15.115 10.525 -5.205 1.00 98.50 91 LEU A O 1
ATOM 798 N N . GLN A 1 92 ? 13.330 11.867 -5.486 1.00 98.38 92 GLN A N 1
ATOM 799 C CA . GLN A 1 92 ? 13.981 13.096 -5.015 1.00 98.38 92 GLN A CA 1
ATOM 800 C C . GLN A 1 92 ? 14.243 13.067 -3.503 1.00 98.38 92 GLN A C 1
ATOM 802 O O . GLN A 1 92 ? 15.313 13.460 -3.040 1.00 98.38 92 GLN A O 1
ATOM 807 N N . GLU A 1 93 ? 13.275 12.585 -2.728 1.00 98.44 93 GLU A N 1
ATOM 808 C CA . GLU A 1 93 ? 13.381 12.432 -1.277 1.00 98.44 93 GLU A CA 1
ATOM 809 C C . GLU A 1 93 ? 14.408 11.363 -0.903 1.00 98.44 93 GLU A C 1
ATOM 811 O O . GLU A 1 93 ? 15.215 11.588 -0.001 1.00 98.44 93 GLU A O 1
ATOM 816 N N . PHE A 1 94 ? 14.438 10.250 -1.640 1.00 98.75 94 PHE A N 1
ATOM 817 C CA . PHE A 1 94 ? 15.456 9.219 -1.478 1.00 98.75 94 PHE A CA 1
ATOM 818 C C . PHE A 1 94 ? 16.861 9.786 -1.694 1.00 98.75 94 PHE A C 1
ATOM 820 O O . PHE A 1 94 ? 17.729 9.611 -0.842 1.00 98.75 94 PHE A O 1
ATOM 827 N N . GLU A 1 95 ? 17.083 10.515 -2.795 1.00 98.56 95 GLU A N 1
ATOM 828 C CA . GLU A 1 95 ? 18.385 11.124 -3.095 1.00 98.56 95 GLU A CA 1
ATOM 829 C C . GLU A 1 95 ? 18.828 12.086 -1.988 1.00 98.56 95 GLU A C 1
ATOM 831 O O . GLU A 1 95 ? 19.987 12.065 -1.569 1.00 98.56 95 GLU A O 1
ATOM 836 N N . LYS A 1 96 ? 17.892 12.873 -1.448 1.00 98.44 96 LYS A N 1
ATOM 837 C CA . LYS A 1 96 ? 18.150 13.769 -0.318 1.00 98.44 96 LYS A CA 1
ATOM 838 C C . LYS A 1 96 ? 18.514 13.013 0.967 1.00 98.44 96 LYS A C 1
ATOM 840 O O . LYS A 1 96 ? 19.365 13.491 1.712 1.00 98.44 96 LYS A O 1
ATOM 845 N N . GLN A 1 97 ? 17.864 11.884 1.249 1.00 98.31 97 GLN A N 1
ATOM 846 C CA . GLN A 1 97 ? 18.060 11.119 2.485 1.00 98.31 97 GLN A CA 1
ATOM 847 C C . GLN A 1 97 ? 19.315 10.235 2.447 1.00 98.31 97 GLN A C 1
ATOM 849 O O . GLN A 1 97 ? 20.046 10.179 3.432 1.00 98.31 97 GLN A O 1
ATOM 854 N N . TYR A 1 98 ? 19.578 9.568 1.322 1.00 98.44 98 TYR A N 1
ATOM 855 C CA . TYR A 1 98 ? 20.654 8.579 1.186 1.00 98.44 98 TYR A CA 1
ATOM 856 C C . TYR A 1 98 ? 21.917 9.137 0.517 1.00 98.44 98 TYR A C 1
ATOM 858 O O . TYR A 1 98 ? 22.963 8.489 0.531 1.00 98.44 98 TYR A O 1
ATOM 866 N N . GLY A 1 99 ? 21.857 10.340 -0.063 1.00 98.44 99 GLY A N 1
ATOM 867 C CA . GLY A 1 99 ? 23.011 11.001 -0.678 1.00 98.44 99 GLY A CA 1
ATOM 868 C C . GLY A 1 99 ? 23.427 10.421 -2.034 1.00 98.44 99 GLY A C 1
ATOM 869 O O . GLY A 1 99 ? 24.498 10.758 -2.538 1.00 98.44 99 GLY A O 1
ATOM 870 N N . TYR A 1 100 ? 22.605 9.558 -2.635 1.00 98.56 100 TYR A N 1
ATOM 871 C CA . TYR A 1 100 ? 22.796 9.050 -3.990 1.00 98.56 100 TYR A CA 1
ATOM 872 C C . TYR A 1 100 ? 21.459 8.821 -4.691 1.00 98.56 100 TYR A C 1
ATOM 874 O O . TYR A 1 100 ? 20.420 8.624 -4.064 1.00 98.56 100 TYR A O 1
ATOM 882 N N . ARG A 1 101 ? 21.492 8.817 -6.023 1.00 98.06 101 ARG A N 1
ATOM 883 C CA . ARG A 1 101 ? 20.295 8.700 -6.851 1.00 98.06 101 ARG A CA 1
ATOM 884 C C . ARG A 1 101 ? 20.015 7.256 -7.270 1.00 98.06 101 ARG A C 1
ATOM 886 O O . ARG A 1 101 ? 20.901 6.568 -7.780 1.00 98.06 101 ARG A O 1
ATOM 893 N N . MET A 1 102 ? 18.753 6.847 -7.151 1.00 97.94 102 MET A N 1
ATOM 894 C CA . MET A 1 102 ? 18.237 5.647 -7.815 1.00 97.94 102 MET A CA 1
ATOM 895 C C 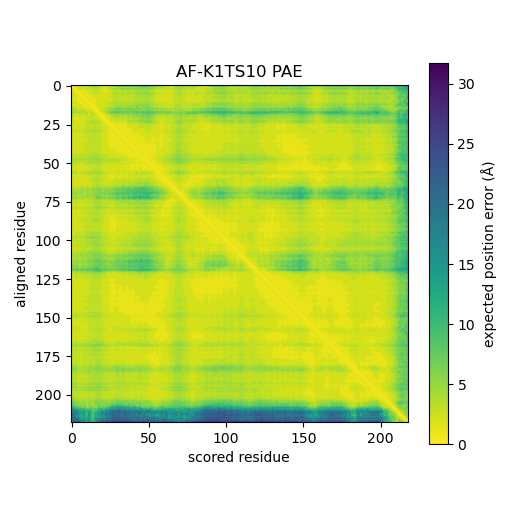. MET A 1 102 ? 18.078 5.894 -9.317 1.00 97.94 102 MET A C 1
ATOM 897 O O . MET A 1 102 ? 17.581 6.934 -9.760 1.00 97.94 102 MET A O 1
ATOM 901 N N . THR A 1 103 ? 18.492 4.923 -10.115 1.00 96.31 103 THR A N 1
ATOM 902 C CA . THR A 1 103 ? 18.379 4.938 -11.573 1.00 96.31 103 THR A CA 1
ATOM 903 C C . THR A 1 103 ? 17.231 4.046 -12.023 1.00 96.31 103 THR A C 1
ATOM 905 O O . THR A 1 103 ? 16.774 3.186 -11.277 1.00 96.31 103 THR A O 1
ATOM 908 N N . ALA A 1 104 ? 16.782 4.210 -13.269 1.00 95.62 104 ALA A N 1
ATOM 909 C CA . ALA A 1 104 ? 15.777 3.314 -13.836 1.00 95.62 104 ALA A CA 1
ATOM 910 C C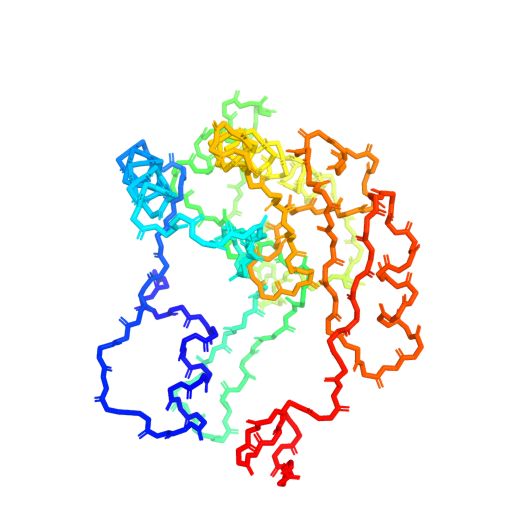 . ALA A 1 104 ? 16.224 1.843 -13.792 1.00 95.62 104 ALA A C 1
ATOM 912 O O . ALA A 1 104 ? 15.394 0.968 -13.593 1.00 95.62 104 ALA A O 1
ATOM 913 N N . GLU A 1 105 ? 17.524 1.569 -13.922 1.00 95.25 105 GLU A N 1
ATOM 914 C CA . GLU A 1 105 ? 18.049 0.201 -13.932 1.00 95.25 105 GLU A CA 1
ATOM 915 C C . GLU A 1 105 ? 17.999 -0.472 -12.556 1.00 95.25 105 GLU A C 1
ATOM 917 O O . GLU A 1 105 ? 17.934 -1.695 -12.487 1.00 95.25 105 GLU A O 1
ATOM 922 N N . ASP A 1 106 ? 17.930 0.317 -11.479 1.00 95.56 106 ASP A N 1
ATOM 923 C CA . ASP A 1 106 ? 17.711 -0.188 -10.120 1.00 95.56 106 ASP A CA 1
ATOM 924 C C . ASP A 1 106 ? 16.259 -0.679 -9.895 1.00 95.56 106 ASP A C 1
ATOM 926 O O . ASP A 1 106 ? 15.948 -1.182 -8.819 1.00 95.56 106 ASP A O 1
ATOM 930 N N . PHE A 1 107 ? 15.381 -0.527 -10.899 1.00 94.62 107 PHE A N 1
ATOM 931 C CA . PHE A 1 107 ? 13.997 -1.023 -10.918 1.00 94.62 107 PHE A CA 1
ATOM 932 C C . PHE A 1 107 ? 13.732 -1.932 -12.128 1.00 94.62 107 PHE A C 1
ATOM 934 O O . PHE A 1 107 ? 13.262 -3.055 -11.994 1.00 94.62 107 PHE A O 1
ATOM 941 N N . ILE A 1 108 ? 14.057 -1.464 -13.337 1.00 93.81 108 ILE A N 1
ATOM 942 C CA . ILE A 1 108 ? 13.761 -2.152 -14.600 1.00 93.81 108 ILE A CA 1
ATOM 943 C C . ILE A 1 108 ? 14.590 -3.423 -14.768 1.00 93.81 108 ILE A C 1
ATOM 945 O O . ILE A 1 108 ? 14.079 -4.398 -15.323 1.00 93.81 108 ILE A O 1
ATOM 949 N N . ASN A 1 109 ? 15.843 -3.420 -14.299 1.00 93.31 109 ASN A N 1
ATOM 950 C CA . ASN A 1 109 ? 16.730 -4.581 -14.297 1.00 93.31 109 ASN A CA 1
ATOM 951 C C . ASN A 1 109 ? 16.711 -5.352 -15.634 1.00 93.31 109 ASN A C 1
ATOM 953 O O . ASN A 1 109 ? 16.257 -6.495 -15.715 1.00 93.31 109 ASN A O 1
ATOM 957 N N . LYS A 1 110 ? 17.121 -4.699 -16.729 1.00 93.25 110 LYS A N 1
ATOM 958 C CA . LYS A 1 110 ? 17.107 -5.258 -18.098 1.00 93.25 110 LYS A CA 1
ATOM 959 C C . LYS A 1 110 ? 15.741 -5.799 -18.555 1.00 93.25 110 LYS A C 1
ATOM 961 O O . LYS A 1 110 ? 15.677 -6.687 -19.404 1.00 93.25 110 LYS A O 1
ATOM 966 N N . GLY A 1 111 ? 14.652 -5.282 -17.988 1.00 90.88 111 GLY A N 1
ATOM 967 C CA . GLY A 1 111 ? 13.278 -5.713 -18.249 1.00 90.88 111 GLY A CA 1
ATOM 968 C C . GLY A 1 111 ? 12.810 -6.902 -17.406 1.00 90.88 111 GLY A C 1
ATOM 969 O O . GLY A 1 111 ? 11.680 -7.345 -17.583 1.00 90.88 111 GLY A O 1
ATOM 970 N N . GLN A 1 112 ? 13.648 -7.425 -16.506 1.00 88.94 112 GLN A N 1
ATOM 971 C CA . GLN A 1 112 ? 13.298 -8.535 -15.614 1.00 88.94 112 GLN A CA 1
ATOM 972 C C . GLN A 1 112 ? 12.598 -8.078 -14.333 1.00 88.94 112 GLN A C 1
ATOM 974 O O . GLN A 1 112 ? 12.013 -8.915 -13.646 1.00 88.94 112 GLN A O 1
ATOM 979 N N . LEU A 1 113 ? 12.656 -6.775 -14.026 1.00 92.06 113 LEU A N 1
ATOM 980 C CA . LEU A 1 113 ? 12.180 -6.198 -12.768 1.00 92.06 113 LEU A CA 1
ATOM 981 C C . LEU A 1 113 ? 12.864 -6.834 -11.538 1.00 92.06 113 LEU A C 1
ATOM 983 O O . LEU A 1 113 ? 13.812 -7.622 -11.664 1.00 92.06 113 LEU A O 1
ATOM 987 N N . HIS A 1 114 ? 12.429 -6.468 -10.331 1.00 88.88 114 HIS A N 1
ATOM 988 C CA . HIS A 1 114 ? 13.030 -6.941 -9.079 1.00 88.88 114 HIS A CA 1
ATOM 989 C C . HIS A 1 114 ? 12.154 -7.948 -8.331 1.00 88.88 114 HIS A C 1
ATOM 991 O O . HIS A 1 114 ? 11.753 -7.718 -7.187 1.00 88.88 114 HIS A O 1
ATOM 997 N N . VAL A 1 115 ? 11.950 -9.120 -8.945 1.00 89.31 115 VAL A N 1
ATOM 998 C CA . VAL A 1 115 ? 11.285 -10.264 -8.297 1.00 89.31 115 VAL A CA 1
ATOM 999 C C . VAL A 1 115 ? 11.874 -10.577 -6.918 1.00 89.31 115 VAL A C 1
ATOM 1001 O O . VAL A 1 115 ? 13.086 -10.489 -6.690 1.00 89.31 115 VAL A O 1
ATOM 1004 N N . THR A 1 116 ? 11.018 -10.968 -5.979 1.00 89.62 116 THR A N 1
ATOM 1005 C CA . THR A 1 116 ? 11.365 -11.140 -4.561 1.00 89.62 116 THR A CA 1
ATOM 1006 C C . THR A 1 116 ? 12.382 -12.262 -4.334 1.00 89.62 116 THR A C 1
ATOM 1008 O O . THR A 1 116 ? 13.181 -12.187 -3.406 1.00 89.62 116 THR A O 1
ATOM 1011 N N . HIS A 1 117 ? 12.426 -13.269 -5.211 1.00 88.19 117 HIS A N 1
ATOM 1012 C CA . HIS A 1 117 ? 13.376 -14.385 -5.123 1.00 88.19 117 HIS A CA 1
ATOM 1013 C C . HIS A 1 117 ? 14.773 -14.075 -5.695 1.00 88.19 117 HIS A C 1
ATOM 1015 O O . HIS A 1 117 ? 15.671 -14.913 -5.611 1.00 88.19 117 HIS A O 1
ATOM 1021 N N . MET A 1 118 ? 14.977 -12.894 -6.287 1.00 89.94 118 MET A N 1
ATOM 1022 C CA . MET A 1 118 ? 16.301 -12.451 -6.722 1.00 89.94 118 MET A CA 1
ATOM 1023 C C . MET A 1 118 ? 17.143 -12.032 -5.506 1.00 89.94 118 MET A C 1
ATOM 1025 O O . MET A 1 118 ? 16.611 -11.369 -4.611 1.00 89.94 118 MET A O 1
ATOM 1029 N N . PRO A 1 119 ? 18.456 -12.342 -5.471 1.00 91.12 119 PRO A N 1
ATOM 1030 C CA . PRO A 1 119 ? 19.342 -11.815 -4.442 1.00 91.12 119 PRO A CA 1
ATOM 1031 C C . PRO A 1 119 ? 19.227 -10.291 -4.331 1.00 91.12 119 PRO A C 1
ATOM 1033 O O . PRO A 1 119 ? 19.348 -9.570 -5.324 1.00 91.12 119 PRO A O 1
ATOM 1036 N N . GLY A 1 120 ? 18.976 -9.804 -3.116 1.00 87.19 120 GLY A N 1
ATOM 1037 C CA . GLY A 1 120 ? 18.940 -8.374 -2.836 1.00 87.19 120 GLY A CA 1
ATOM 1038 C C . GLY A 1 120 ? 20.310 -7.720 -3.026 1.00 87.19 120 GLY A C 1
ATOM 1039 O O . GLY A 1 120 ? 21.352 -8.372 -2.958 1.00 87.19 120 GLY A O 1
ATOM 1040 N N . ASN A 1 121 ? 20.306 -6.408 -3.238 1.00 92.38 121 ASN A N 1
ATOM 1041 C CA . ASN A 1 121 ? 21.505 -5.576 -3.218 1.00 92.38 121 ASN A CA 1
ATOM 1042 C C . ASN A 1 121 ? 21.305 -4.413 -2.230 1.00 92.38 121 ASN A C 1
ATOM 1044 O O . ASN A 1 121 ? 20.192 -4.191 -1.749 1.00 92.38 121 ASN A O 1
ATOM 1048 N N . ALA A 1 122 ? 22.377 -3.676 -1.933 1.00 96.31 122 ALA A N 1
ATOM 1049 C CA . ALA A 1 122 ? 22.331 -2.572 -0.972 1.00 96.31 122 ALA A CA 1
ATOM 1050 C C . ALA A 1 122 ? 21.289 -1.503 -1.347 1.00 96.31 122 ALA A C 1
ATOM 1052 O O . ALA A 1 122 ? 20.530 -1.072 -0.490 1.00 96.31 122 ALA A O 1
ATOM 1053 N N . LYS A 1 123 ? 21.168 -1.157 -2.635 1.00 96.50 123 LYS A N 1
ATOM 1054 C CA . LYS A 1 123 ? 20.181 -0.174 -3.099 1.00 96.50 123 LYS A CA 1
ATOM 1055 C C . LYS A 1 123 ? 18.738 -0.637 -2.910 1.00 96.50 123 LYS A C 1
ATOM 1057 O O . LYS A 1 123 ? 17.890 0.155 -2.522 1.00 96.50 123 LYS A O 1
ATOM 1062 N N . LYS A 1 124 ? 18.450 -1.920 -3.160 1.00 95.44 124 LYS A N 1
ATOM 1063 C CA . LYS A 1 124 ? 17.126 -2.508 -2.904 1.00 95.44 124 LYS A CA 1
ATOM 1064 C C . LYS A 1 124 ? 16.809 -2.462 -1.410 1.00 95.44 124 LYS A C 1
ATOM 1066 O O . LYS A 1 124 ? 15.701 -2.086 -1.052 1.00 95.44 124 LYS A O 1
ATOM 1071 N N . ALA A 1 125 ? 17.775 -2.800 -0.554 1.00 96.25 125 ALA A N 1
ATOM 1072 C CA . ALA A 1 125 ? 17.600 -2.723 0.895 1.00 96.25 125 ALA A CA 1
ATOM 1073 C C . ALA A 1 125 ? 17.333 -1.281 1.366 1.00 96.25 125 ALA A C 1
ATOM 1075 O O . ALA A 1 125 ? 16.381 -1.054 2.111 1.00 96.25 125 ALA A O 1
ATOM 1076 N N . ASP A 1 126 ? 18.106 -0.312 0.869 1.00 98.44 126 ASP A N 1
ATOM 1077 C CA . ASP A 1 126 ? 17.905 1.113 1.148 1.00 98.44 126 ASP A CA 1
ATOM 1078 C C . ASP A 1 126 ? 16.525 1.587 0.677 1.00 98.44 126 ASP A C 1
ATOM 1080 O O . ASP A 1 126 ? 15.813 2.257 1.422 1.00 98.44 126 ASP A O 1
ATOM 1084 N N . TRP A 1 127 ? 16.108 1.206 -0.534 1.00 98.25 127 TRP A N 1
ATOM 1085 C CA . TRP A 1 127 ? 14.795 1.563 -1.071 1.00 98.25 127 TRP A CA 1
ATOM 1086 C C . TRP A 1 127 ? 13.652 0.968 -0.244 1.00 98.25 127 TRP A C 1
ATOM 1088 O O . TRP A 1 127 ? 12.697 1.669 0.080 1.00 98.25 127 TRP A O 1
ATOM 1098 N N . MET A 1 128 ? 13.752 -0.304 0.151 1.00 97.94 128 MET A N 1
ATOM 1099 C CA . MET A 1 128 ? 12.752 -0.950 1.007 1.00 97.94 128 MET A CA 1
ATOM 1100 C C . MET A 1 128 ? 12.635 -0.247 2.363 1.00 97.94 128 MET A C 1
ATOM 1102 O O . MET A 1 128 ? 11.522 0.040 2.804 1.00 97.94 128 MET A O 1
ATOM 1106 N N . ALA A 1 129 ? 13.765 0.087 2.995 1.00 98.50 129 ALA A N 1
ATOM 1107 C CA . ALA A 1 129 ? 13.785 0.834 4.251 1.00 98.50 129 ALA A CA 1
ATOM 1108 C C . ALA A 1 129 ? 13.156 2.230 4.093 1.00 98.50 129 ALA A C 1
ATOM 1110 O O . ALA A 1 129 ? 12.274 2.596 4.867 1.00 98.50 129 ALA A O 1
ATOM 1111 N N . PHE A 1 130 ? 13.525 2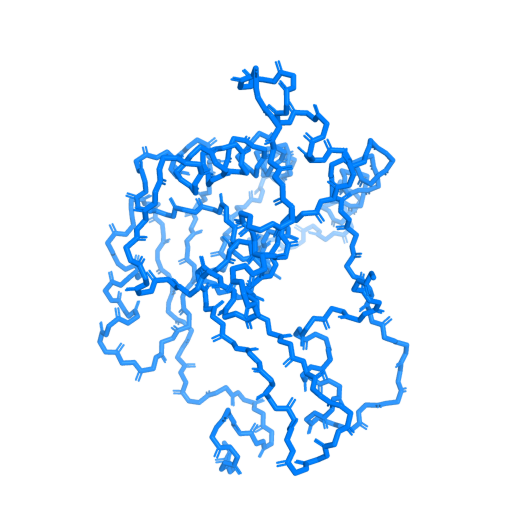.959 3.037 1.00 98.75 130 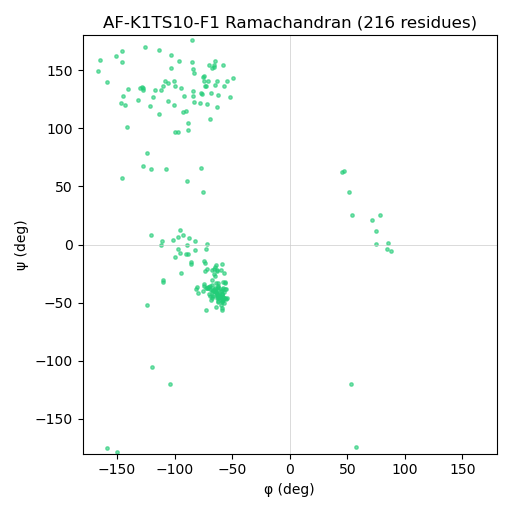PHE A N 1
ATOM 1112 C CA . PHE A 1 130 ? 12.980 4.277 2.708 1.00 98.75 130 PHE A CA 1
ATOM 1113 C C . PHE A 1 130 ? 11.460 4.273 2.491 1.00 98.75 130 PHE A C 1
ATOM 1115 O O . PHE A 1 130 ? 10.745 5.178 2.934 1.00 98.75 130 PHE A O 1
ATOM 1122 N N . ILE A 1 131 ? 10.941 3.269 1.781 1.00 98.75 131 ILE A N 1
ATOM 1123 C CA . ILE A 1 131 ? 9.499 3.122 1.585 1.00 98.75 131 ILE A CA 1
ATOM 1124 C C . ILE A 1 131 ? 8.823 2.742 2.905 1.00 98.75 131 ILE A C 1
ATOM 1126 O O . ILE A 1 131 ? 7.809 3.351 3.242 1.00 98.75 131 ILE A O 1
ATOM 1130 N N . ASN A 1 132 ? 9.380 1.801 3.672 1.00 98.81 132 ASN A N 1
ATOM 1131 C CA . ASN A 1 132 ? 8.829 1.392 4.965 1.00 98.81 132 ASN A CA 1
ATOM 1132 C C . ASN A 1 132 ? 8.741 2.562 5.959 1.00 98.81 132 ASN A C 1
ATOM 1134 O O . ASN A 1 132 ? 7.693 2.739 6.575 1.00 98.81 132 ASN A O 1
ATOM 1138 N N . ASP A 1 133 ? 9.766 3.417 6.040 1.00 98.69 133 ASP A N 1
ATOM 1139 C CA . ASP A 1 133 ? 9.748 4.638 6.860 1.00 98.69 133 ASP A CA 1
ATOM 1140 C C . ASP A 1 133 ? 8.550 5.538 6.530 1.00 98.69 133 ASP A C 1
ATOM 1142 O O . ASP A 1 133 ? 7.836 6.028 7.413 1.00 98.69 133 ASP A O 1
ATOM 1146 N N . PHE A 1 134 ? 8.296 5.744 5.239 1.00 98.81 134 PHE A N 1
ATOM 1147 C CA . PHE A 1 134 ? 7.164 6.541 4.791 1.00 98.81 134 PHE A CA 1
ATOM 1148 C C . PHE A 1 134 ? 5.821 5.858 5.109 1.00 98.81 134 PHE A C 1
ATOM 1150 O O . PHE A 1 134 ? 4.913 6.503 5.636 1.00 98.81 134 PHE A O 1
ATOM 1157 N N . VAL A 1 135 ? 5.689 4.558 4.824 1.00 98.75 135 VAL A N 1
ATOM 1158 C CA . VAL A 1 135 ? 4.441 3.816 5.067 1.00 98.75 135 VAL A CA 1
ATOM 1159 C C . VAL A 1 135 ? 4.113 3.789 6.563 1.00 98.75 135 VAL A C 1
ATOM 1161 O O . VAL A 1 135 ? 2.967 4.067 6.910 1.00 98.75 135 VAL A O 1
ATOM 1164 N N . ILE A 1 136 ? 5.097 3.558 7.443 1.00 98.81 136 ILE A N 1
ATOM 1165 C CA . ILE A 1 136 ? 4.940 3.655 8.905 1.00 98.81 136 ILE A CA 1
ATOM 1166 C C . ILE A 1 136 ? 4.495 5.062 9.298 1.00 98.81 136 ILE A C 1
ATOM 1168 O O . ILE A 1 136 ? 3.454 5.233 9.935 1.00 98.81 136 ILE A O 1
ATOM 1172 N N . SER A 1 137 ? 5.263 6.083 8.910 1.00 98.50 137 SER A N 1
ATOM 1173 C CA . SER A 1 137 ? 5.043 7.451 9.393 1.00 98.50 137 SER A CA 1
ATOM 1174 C C . SER A 1 137 ? 3.695 8.032 8.969 1.00 98.50 137 SER A C 1
ATOM 1176 O O . SER A 1 137 ? 3.028 8.679 9.779 1.00 98.50 137 SER A O 1
ATOM 1178 N N . PHE A 1 138 ? 3.265 7.808 7.725 1.00 98.75 138 PHE A N 1
ATOM 1179 C CA . PHE A 1 138 ? 1.964 8.282 7.264 1.00 98.75 138 PHE A CA 1
ATOM 1180 C C . PHE A 1 138 ? 0.826 7.345 7.688 1.00 98.75 138 PHE A C 1
ATOM 1182 O O . PHE A 1 138 ? -0.228 7.819 8.112 1.00 98.75 138 PHE A O 1
ATOM 1189 N N . GLY A 1 139 ? 1.047 6.028 7.660 1.00 98.69 139 GLY A N 1
ATOM 1190 C CA . GLY A 1 139 ? 0.066 5.035 8.093 1.00 98.69 139 GLY A CA 1
ATOM 1191 C C . GLY A 1 139 ? -0.351 5.216 9.547 1.00 98.69 139 GLY A C 1
ATOM 1192 O O . GLY A 1 139 ? -1.545 5.232 9.841 1.00 98.69 139 GLY A O 1
ATOM 1193 N N . ARG A 1 140 ? 0.612 5.479 10.436 1.00 98.69 140 ARG A N 1
ATOM 1194 C CA . ARG A 1 140 ? 0.346 5.779 11.845 1.00 98.69 140 ARG A CA 1
ATOM 1195 C C . ARG A 1 140 ? -0.606 6.957 12.031 1.00 98.69 140 ARG A C 1
ATOM 1197 O O . ARG A 1 140 ? -1.486 6.879 12.872 1.00 98.69 140 ARG A O 1
ATOM 1204 N N . LYS A 1 141 ? -0.519 8.014 11.214 1.00 98.81 141 LYS A N 1
ATOM 1205 C CA . LYS A 1 141 ? -1.453 9.153 11.313 1.00 98.81 141 LYS A CA 1
ATOM 1206 C C . LYS A 1 141 ? -2.904 8.741 11.041 1.00 98.81 141 LYS A C 1
ATOM 1208 O O . LYS A 1 141 ? -3.814 9.262 11.678 1.00 98.81 141 LYS A O 1
ATOM 1213 N N . LEU A 1 142 ? -3.126 7.820 10.099 1.00 98.88 142 LEU A N 1
ATOM 1214 C CA . LEU A 1 142 ? -4.462 7.289 9.803 1.00 98.88 142 LEU A CA 1
ATOM 1215 C C . LEU A 1 142 ? -4.956 6.363 10.919 1.00 98.88 142 LEU A C 1
ATOM 1217 O O . LEU A 1 142 ? -6.134 6.392 11.259 1.00 98.88 142 LEU A O 1
ATOM 1221 N N . ILE A 1 143 ? -4.062 5.567 11.502 1.00 98.81 143 ILE A N 1
ATOM 1222 C CA . ILE A 1 143 ? -4.373 4.660 12.614 1.00 98.81 143 ILE A CA 1
ATOM 1223 C C . ILE A 1 143 ? -4.696 5.454 13.884 1.00 98.81 143 ILE A C 1
ATOM 1225 O O . ILE A 1 143 ? -5.751 5.245 14.474 1.00 98.81 143 ILE A O 1
ATOM 1229 N N . ASP A 1 144 ? -3.866 6.438 14.236 1.00 98.81 144 ASP A N 1
ATOM 1230 C CA . ASP A 1 144 ? -4.097 7.349 15.360 1.00 98.81 144 ASP A CA 1
ATOM 1231 C C . ASP A 1 144 ? -5.438 8.096 15.193 1.00 98.81 144 ASP A C 1
ATOM 1233 O O . ASP A 1 144 ? -6.177 8.283 16.163 1.00 98.81 144 ASP A O 1
ATOM 1237 N N . MET A 1 145 ? -5.804 8.473 13.955 1.00 98.75 145 MET A N 1
ATOM 1238 C CA . MET A 1 145 ? -7.128 9.029 13.647 1.00 98.75 145 MET A CA 1
ATOM 1239 C C . MET A 1 145 ? -8.233 8.028 14.003 1.00 98.75 145 MET A C 1
ATOM 1241 O O . MET A 1 145 ? -9.134 8.374 14.759 1.00 98.75 145 MET A O 1
ATOM 1245 N N . VAL A 1 146 ? -8.153 6.784 13.526 1.00 98.81 146 VAL A N 1
ATOM 1246 C CA . VAL A 1 146 ? -9.122 5.718 13.846 1.00 98.81 146 VAL A CA 1
ATOM 1247 C C . VAL A 1 146 ? -9.245 5.504 15.361 1.00 98.81 146 VAL A C 1
ATOM 1249 O O . VAL A 1 146 ? -10.359 5.472 15.896 1.00 98.81 146 VAL A O 1
ATOM 1252 N N . HIS A 1 147 ? -8.116 5.431 16.068 1.00 98.88 147 HIS A N 1
ATOM 1253 C CA . HIS A 1 147 ? -8.070 5.266 17.522 1.00 98.88 147 HIS A CA 1
ATOM 1254 C C . HIS A 1 147 ? -8.706 6.435 18.272 1.00 98.88 147 HIS A C 1
ATOM 1256 O O . HIS A 1 147 ? -9.393 6.214 19.269 1.00 98.88 147 HIS A O 1
ATOM 1262 N N . SER A 1 148 ? -8.550 7.670 17.784 1.00 98.69 148 SER A N 1
ATOM 1263 C CA . SER A 1 148 ? -9.152 8.857 18.410 1.00 98.69 148 SER A CA 1
ATOM 1264 C C . SER A 1 148 ? -10.688 8.835 18.424 1.00 98.69 148 SER A C 1
ATOM 1266 O O . SER A 1 148 ? -11.301 9.467 19.283 1.00 98.69 148 SER A O 1
ATOM 1268 N N . TYR A 1 149 ? -11.310 8.049 17.536 1.00 98.62 149 TYR A N 1
ATOM 1269 C CA . TYR A 1 149 ? -12.755 7.794 17.514 1.00 98.62 149 TYR A CA 1
ATOM 1270 C C . TYR A 1 149 ? -13.155 6.507 18.261 1.00 98.62 149 TYR A C 1
ATOM 1272 O O . TYR A 1 149 ? -14.289 6.045 18.133 1.00 98.62 149 TYR A O 1
ATOM 1280 N N . GLY A 1 150 ? -12.245 5.911 19.040 1.00 98.56 150 GLY A N 1
ATOM 1281 C CA . GLY A 1 150 ? -12.511 4.720 19.852 1.00 98.56 150 GLY A CA 1
ATOM 1282 C C . GLY A 1 150 ? -12.681 3.429 19.044 1.00 98.56 150 GLY A C 1
ATOM 1283 O O . GLY A 1 150 ? -13.295 2.479 19.531 1.00 98.56 150 GLY A O 1
ATOM 1284 N N . LYS A 1 151 ? -12.169 3.392 17.809 1.00 98.75 151 LYS A N 1
ATOM 1285 C CA . LYS A 1 151 ? -12.243 2.237 16.904 1.00 98.75 151 LYS A CA 1
ATOM 1286 C C . LYS A 1 151 ? -10.898 1.513 16.872 1.00 98.75 151 LYS A C 1
ATOM 1288 O O . LYS A 1 151 ? -9.865 2.148 17.046 1.00 98.75 151 LYS A O 1
ATOM 1293 N N . LYS A 1 152 ? -10.897 0.203 16.617 1.00 98.88 152 LYS A N 1
ATOM 1294 C CA . LYS A 1 152 ? -9.667 -0.574 16.372 1.00 98.88 152 LYS A CA 1
ATOM 1295 C C . LYS A 1 152 ? -9.236 -0.471 14.912 1.00 98.88 152 LYS A C 1
ATOM 1297 O O . LYS A 1 152 ? -10.089 -0.366 14.033 1.00 98.88 152 LYS A O 1
ATOM 1302 N N . ALA A 1 153 ? -7.942 -0.580 14.645 1.00 98.81 153 ALA A N 1
ATOM 1303 C CA . ALA A 1 153 ? -7.366 -0.571 13.304 1.00 98.81 153 ALA A CA 1
ATOM 1304 C C . ALA A 1 153 ? -6.760 -1.939 12.968 1.00 98.81 153 ALA A C 1
ATOM 1306 O O . ALA A 1 153 ? -5.761 -2.339 13.566 1.00 98.81 153 ALA A O 1
ATOM 1307 N N . TYR A 1 154 ? -7.350 -2.660 12.010 1.00 98.81 154 TYR A N 1
ATOM 1308 C CA . TYR A 1 154 ? -6.816 -3.932 11.506 1.00 98.81 154 TYR A CA 1
ATOM 1309 C C . TYR A 1 154 ? -6.269 -3.746 10.094 1.00 98.81 154 TYR A C 1
ATOM 1311 O O . TYR A 1 154 ? -6.901 -3.067 9.287 1.00 98.81 154 TYR A O 1
ATOM 1319 N N . VAL A 1 155 ? -5.142 -4.380 9.769 1.00 98.69 155 VAL A N 1
ATOM 1320 C CA . VAL A 1 155 ? -4.549 -4.331 8.423 1.00 98.69 155 VAL A CA 1
ATOM 1321 C C . VAL A 1 155 ? -4.665 -5.664 7.704 1.00 98.69 155 VAL A C 1
ATOM 1323 O O . VAL A 1 155 ? -4.423 -6.726 8.276 1.00 98.69 155 VAL A O 1
ATOM 1326 N N . PHE A 1 156 ? -5.034 -5.615 6.429 1.00 98.38 156 PHE A N 1
ATOM 1327 C CA . PHE A 1 156 ? -5.005 -6.775 5.555 1.00 98.38 156 PHE A CA 1
ATOM 1328 C C . PHE A 1 156 ? -3.598 -6.976 4.978 1.00 98.38 156 PHE A C 1
ATOM 1330 O O . PHE A 1 156 ? -3.030 -6.086 4.351 1.00 98.38 156 PHE A O 1
ATOM 1337 N N . TYR A 1 157 ? -3.023 -8.154 5.205 1.00 97.12 157 TYR A N 1
ATOM 1338 C CA . TYR A 1 157 ? -1.684 -8.527 4.753 1.00 97.12 157 TYR A CA 1
ATOM 1339 C C . TYR A 1 157 ? -1.715 -9.154 3.349 1.00 97.12 157 TYR A C 1
ATOM 1341 O O . TYR A 1 157 ? -1.216 -10.256 3.123 1.00 97.12 157 TYR A O 1
ATOM 1349 N N . ASP A 1 158 ? -2.309 -8.426 2.413 1.00 95.12 158 ASP A N 1
ATOM 1350 C CA . ASP A 1 158 ? -2.421 -8.709 0.979 1.00 95.12 158 ASP A CA 1
ATOM 1351 C C . ASP A 1 158 ? -2.691 -7.359 0.259 1.00 95.12 158 ASP A C 1
ATOM 1353 O O . ASP A 1 158 ? -2.683 -6.310 0.907 1.00 95.12 158 ASP A O 1
ATOM 1357 N N . ASP A 1 159 ? -2.934 -7.342 -1.055 1.00 94.50 159 ASP A N 1
ATOM 1358 C CA . ASP A 1 159 ? -3.232 -6.127 -1.842 1.00 94.50 159 ASP A CA 1
ATOM 1359 C C . ASP A 1 159 ? -2.171 -5.012 -1.653 1.00 94.50 159 ASP A C 1
ATOM 1361 O O . ASP A 1 159 ? -0.981 -5.220 -1.901 1.00 94.50 159 ASP A O 1
ATOM 1365 N N . SER A 1 160 ? -2.577 -3.835 -1.163 1.00 96.44 160 SER A N 1
ATOM 1366 C CA . SER A 1 160 ? -1.728 -2.654 -0.938 1.00 96.44 160 SER A CA 1
ATOM 1367 C C . SER A 1 160 ? -0.813 -2.722 0.290 1.00 96.44 160 SER A C 1
ATOM 1369 O O . SER A 1 160 ? -0.766 -1.777 1.081 1.00 96.44 160 SER A O 1
ATOM 1371 N N . TRP A 1 161 ? -0.125 -3.847 0.496 1.00 97.31 161 TRP A N 1
ATOM 1372 C CA . TRP A 1 161 ? 0.700 -4.109 1.684 1.00 97.31 161 TRP A CA 1
ATOM 1373 C C . TRP A 1 161 ? 2.192 -3.777 1.519 1.00 97.31 161 TRP A C 1
ATOM 1375 O O . TRP A 1 161 ? 2.939 -3.841 2.497 1.00 97.31 161 TRP A O 1
ATOM 1385 N N . VAL A 1 162 ? 2.659 -3.426 0.317 1.00 97.81 162 VAL A N 1
ATOM 1386 C CA . VAL A 1 162 ? 4.089 -3.185 0.074 1.00 97.81 162 VAL A CA 1
ATOM 1387 C C . VAL A 1 162 ? 4.575 -2.005 0.924 1.00 97.81 162 VAL A C 1
ATOM 1389 O O . VAL A 1 162 ? 3.968 -0.932 0.946 1.00 97.81 162 VAL A O 1
ATOM 1392 N N . GLY A 1 163 ? 5.669 -2.223 1.658 1.00 98.06 163 GLY A N 1
ATOM 1393 C CA . GLY A 1 163 ? 6.202 -1.284 2.646 1.00 98.06 163 GLY A CA 1
ATOM 1394 C C . GLY A 1 163 ? 5.628 -1.427 4.060 1.00 98.06 163 GLY A C 1
ATOM 1395 O O . GLY A 1 163 ? 6.128 -0.764 4.961 1.00 98.06 163 GLY A O 1
ATOM 1396 N N . VAL A 1 164 ? 4.628 -2.285 4.299 1.00 98.38 164 VAL A N 1
ATOM 1397 C CA . VAL A 1 164 ? 4.135 -2.579 5.662 1.00 98.38 164 VAL A CA 1
ATOM 1398 C C . VAL A 1 164 ? 5.131 -3.441 6.443 1.00 98.38 164 VAL A C 1
ATOM 1400 O O . VAL A 1 164 ? 5.325 -3.220 7.633 1.00 98.38 164 VAL A O 1
ATOM 1403 N N . GLU A 1 165 ? 5.784 -4.390 5.764 1.00 97.44 165 G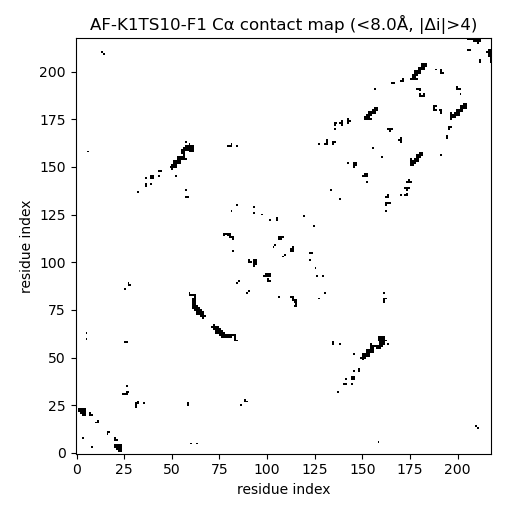LU A N 1
ATOM 1404 C CA . GLU A 1 165 ? 6.872 -5.225 6.301 1.00 97.44 165 GLU A CA 1
ATOM 1405 C C . GLU A 1 165 ? 6.599 -5.855 7.690 1.00 97.44 165 GLU A C 1
ATOM 1407 O O . GLU A 1 165 ? 7.333 -5.594 8.647 1.00 97.44 165 GLU A O 1
ATOM 1412 N N . PRO A 1 166 ? 5.589 -6.743 7.839 1.00 97.69 166 PRO A N 1
ATOM 1413 C CA . PRO A 1 166 ? 5.189 -7.274 9.152 1.00 97.69 166 PRO A CA 1
ATOM 1414 C C . PRO A 1 166 ? 6.281 -8.017 9.946 1.00 97.69 166 PRO A C 1
ATOM 1416 O O . PRO A 1 166 ? 6.136 -8.226 11.148 1.00 97.69 166 PRO A O 1
ATOM 1419 N N . TYR A 1 167 ? 7.373 -8.422 9.289 1.00 97.12 167 TYR A N 1
ATOM 1420 C CA . TYR A 1 167 ? 8.459 -9.221 9.866 1.00 97.12 167 TYR A CA 1
ATOM 1421 C C . TYR A 1 167 ? 9.791 -8.472 10.025 1.00 97.12 167 TYR A C 1
ATOM 1423 O O . TYR A 1 167 ? 10.768 -9.073 10.470 1.00 97.12 167 TYR A O 1
ATOM 1431 N N . ASN A 1 168 ? 9.871 -7.178 9.698 1.00 95.06 168 ASN A N 1
ATOM 1432 C CA . ASN A 1 168 ? 11.142 -6.439 9.761 1.00 95.06 168 ASN A CA 1
ATOM 1433 C C . ASN A 1 168 ? 11.513 -5.921 11.169 1.00 95.06 168 ASN A C 1
ATOM 1435 O O . ASN A 1 168 ? 12.511 -5.220 11.321 1.00 95.06 168 ASN A O 1
ATOM 1439 N N . GLY A 1 169 ? 10.705 -6.235 12.189 1.00 96.38 169 GLY A N 1
ATOM 1440 C CA . GLY A 1 169 ? 10.893 -5.790 13.575 1.00 96.38 169 GLY A CA 1
ATOM 1441 C C . GLY A 1 169 ? 10.323 -4.403 13.898 1.00 96.38 169 GLY A C 1
ATOM 1442 O O . GLY A 1 169 ? 10.350 -4.002 15.057 1.00 96.38 169 GLY A O 1
ATOM 1443 N N . ARG A 1 170 ? 9.776 -3.687 12.908 1.00 97.75 170 ARG A N 1
ATOM 1444 C CA . ARG A 1 170 ? 9.234 -2.323 13.050 1.00 97.75 170 ARG A CA 1
ATOM 1445 C C . ARG A 1 170 ? 7.718 -2.241 12.894 1.00 97.75 170 ARG A C 1
ATOM 1447 O O . ARG A 1 170 ? 7.142 -1.170 13.040 1.00 97.75 170 ARG A O 1
ATOM 1454 N N . PHE A 1 171 ? 7.046 -3.364 12.646 1.00 98.25 171 PHE A N 1
ATOM 1455 C CA . PHE A 1 171 ? 5.594 -3.411 12.441 1.00 98.25 171 PHE A CA 1
ATOM 1456 C C . PHE A 1 171 ? 4.784 -2.805 13.606 1.00 98.25 171 PHE A C 1
ATOM 1458 O O . PHE A 1 171 ? 3.758 -2.164 13.395 1.00 98.25 171 PHE A O 1
ATOM 1465 N N . GLN A 1 172 ? 5.279 -2.920 14.839 1.00 97.75 172 GLN A N 1
ATOM 1466 C CA . GLN A 1 172 ? 4.650 -2.314 16.016 1.00 97.75 172 GLN A CA 1
ATOM 1467 C C . GLN A 1 172 ? 4.640 -0.774 15.991 1.00 97.75 172 GLN A C 1
ATOM 1469 O O . GLN A 1 172 ? 3.810 -0.162 16.660 1.00 97.75 172 GLN A O 1
ATOM 1474 N N . GLU A 1 173 ? 5.495 -0.126 15.189 1.00 98.50 173 GLU A N 1
ATOM 1475 C CA . GLU A 1 173 ? 5.514 1.338 15.046 1.00 98.50 173 GLU A CA 1
ATOM 1476 C C . GLU A 1 173 ? 4.212 1.894 14.444 1.00 98.50 173 GLU A C 1
ATOM 1478 O O . GLU A 1 173 ? 3.896 3.062 14.683 1.00 98.50 173 GLU A O 1
ATOM 1483 N N . PHE A 1 174 ? 3.449 1.072 13.705 1.00 98.56 174 PHE A N 1
ATOM 1484 C CA . PHE A 1 174 ? 2.133 1.440 13.174 1.00 98.56 174 PHE A CA 1
ATOM 1485 C C . PHE A 1 174 ? 1.066 1.587 14.263 1.00 98.56 174 PHE A C 1
ATOM 1487 O O . PHE A 1 174 ? 0.211 2.459 14.150 1.00 98.56 174 PHE A O 1
ATOM 1494 N N . GLY A 1 175 ? 1.089 0.722 15.284 1.00 98.19 175 GLY A N 1
ATOM 1495 C CA . GLY A 1 175 ? 0.029 0.637 16.293 1.00 98.19 175 GLY A CA 1
ATOM 1496 C C . GLY A 1 175 ? -1.232 -0.118 15.847 1.00 98.19 175 GLY A C 1
ATOM 1497 O O . GLY A 1 175 ? -2.307 0.144 16.373 1.00 98.19 175 GLY A O 1
ATOM 1498 N N . PHE A 1 176 ? -1.148 -1.041 14.882 1.00 98.69 176 PHE A N 1
ATOM 1499 C CA . PHE A 1 176 ? -2.307 -1.864 14.513 1.00 98.69 176 PHE A CA 1
ATOM 1500 C C . PHE A 1 176 ? -2.779 -2.757 15.671 1.00 98.69 176 PHE A C 1
ATOM 1502 O O . PHE A 1 176 ? -1.981 -3.375 16.374 1.00 98.69 176 PHE A O 1
ATOM 1509 N N . ASP A 1 177 ? -4.096 -2.897 15.809 1.00 98.81 177 ASP A N 1
ATOM 1510 C CA . ASP A 1 177 ? -4.737 -3.778 16.791 1.00 98.81 177 ASP A CA 1
ATOM 1511 C C . ASP A 1 177 ? -4.883 -5.221 16.285 1.00 98.81 177 ASP A C 1
ATOM 1513 O O . ASP A 1 177 ? -5.149 -6.144 17.063 1.00 98.81 177 ASP A O 1
ATOM 1517 N N . GLY A 1 178 ? -4.759 -5.423 14.972 1.00 98.56 178 GLY A N 1
ATOM 1518 C CA . GLY A 1 178 ? -4.934 -6.727 14.355 1.00 98.56 178 GLY A CA 1
ATOM 1519 C C . GLY A 1 178 ? -4.407 -6.818 12.931 1.00 98.56 178 GLY A C 1
ATOM 1520 O O . GLY A 1 178 ? -4.257 -5.818 12.226 1.00 98.56 178 GLY A O 1
ATOM 1521 N N . LEU A 1 179 ? -4.142 -8.048 12.507 1.00 98.44 179 LEU A N 1
ATOM 1522 C CA . LEU A 1 179 ? -3.718 -8.386 11.157 1.00 98.44 179 LEU A CA 1
ATOM 1523 C C . LEU A 1 179 ? -4.619 -9.482 10.593 1.00 98.44 179 LEU A C 1
ATOM 1525 O O . LEU A 1 179 ? -4.892 -10.488 11.248 1.00 98.44 179 LEU A O 1
ATOM 1529 N N . ILE A 1 180 ? -5.067 -9.276 9.360 1.00 98.44 180 ILE A N 1
ATOM 1530 C CA . ILE A 1 180 ? -5.920 -10.203 8.624 1.00 98.44 180 ILE A CA 1
ATOM 1531 C C . ILE A 1 180 ? -5.103 -10.771 7.470 1.00 98.44 180 ILE A C 1
ATOM 1533 O O . ILE A 1 180 ? -4.487 -10.006 6.729 1.00 98.44 180 ILE A O 1
ATOM 1537 N N . LYS A 1 181 ? -5.132 -12.086 7.260 1.00 97.38 181 LYS A N 1
ATOM 1538 C CA . LYS A 1 181 ? -4.447 -12.728 6.131 1.00 97.38 181 LYS A CA 1
ATOM 1539 C C . LYS A 1 181 ? -5.391 -13.620 5.341 1.00 97.38 181 LYS A C 1
ATOM 1541 O O . LYS A 1 181 ? -6.144 -14.416 5.906 1.00 97.38 181 LYS A O 1
ATOM 1546 N N . CYS A 1 182 ? -5.337 -13.502 4.021 1.00 95.25 182 CYS A N 1
ATOM 1547 C CA . CYS A 1 182 ? -5.942 -14.467 3.121 1.00 95.25 182 CYS A CA 1
ATOM 1548 C C . CYS A 1 182 ? -5.193 -15.803 3.191 1.00 95.25 182 CYS A C 1
ATOM 1550 O O . CYS A 1 182 ? -3.970 -15.831 3.061 1.00 95.25 182 CYS A O 1
ATOM 1552 N N . VAL A 1 183 ? -5.916 -16.914 3.368 1.00 94.00 183 VAL A N 1
ATOM 1553 C CA . VAL A 1 183 ? -5.295 -18.238 3.532 1.00 94.00 183 VAL A CA 1
ATOM 1554 C C . VAL A 1 183 ? -5.703 -19.206 2.432 1.00 94.00 183 VAL A C 1
ATOM 1556 O O . VAL A 1 183 ? -6.892 -19.453 2.224 1.00 94.00 183 VAL A O 1
ATOM 1559 N N . PHE A 1 184 ? -4.692 -19.792 1.786 1.00 90.06 184 PHE A N 1
ATOM 1560 C CA . PHE A 1 184 ? -4.818 -20.891 0.823 1.00 90.06 184 PHE A CA 1
ATOM 1561 C C . PHE A 1 184 ? -4.268 -22.203 1.384 1.00 90.06 184 PHE A C 1
ATOM 1563 O O . PHE A 1 184 ? -4.727 -23.285 1.024 1.00 90.06 184 PHE A O 1
ATOM 1570 N N . SER A 1 185 ? -3.268 -22.110 2.261 1.00 93.88 185 SER A N 1
ATOM 1571 C CA . SER A 1 185 ? -2.549 -23.247 2.816 1.00 93.88 185 SER A CA 1
ATOM 1572 C C . SER A 1 185 ? -2.029 -22.950 4.227 1.00 93.88 185 SER A C 1
ATOM 1574 O O . SER A 1 185 ? -2.199 -21.860 4.775 1.00 93.88 185 SER A O 1
ATOM 1576 N N . GLY A 1 186 ? -1.330 -23.917 4.826 1.00 96.88 186 GLY A N 1
ATOM 1577 C CA . GLY A 1 186 ? -0.633 -23.691 6.093 1.00 96.88 186 GLY A CA 1
ATOM 1578 C C . GLY A 1 186 ? 0.433 -22.589 6.021 1.00 96.88 186 GLY A C 1
ATOM 1579 O O . GLY A 1 186 ? 0.768 -22.022 7.057 1.00 96.88 186 GLY A O 1
ATOM 1580 N N . TYR A 1 187 ? 0.950 -22.254 4.834 1.00 95.38 187 TYR A N 1
ATOM 1581 C CA . TYR A 1 187 ? 1.967 -21.215 4.670 1.00 95.38 187 TYR A CA 1
ATOM 1582 C C . TYR A 1 187 ? 1.439 -19.831 5.071 1.00 95.38 187 TYR A C 1
ATOM 1584 O O . TYR A 1 187 ? 2.003 -19.194 5.961 1.00 95.38 187 TYR A O 1
ATOM 1592 N N . GLU A 1 188 ? 0.315 -19.389 4.504 1.00 96.56 188 GLU A N 1
ATOM 1593 C CA . GLU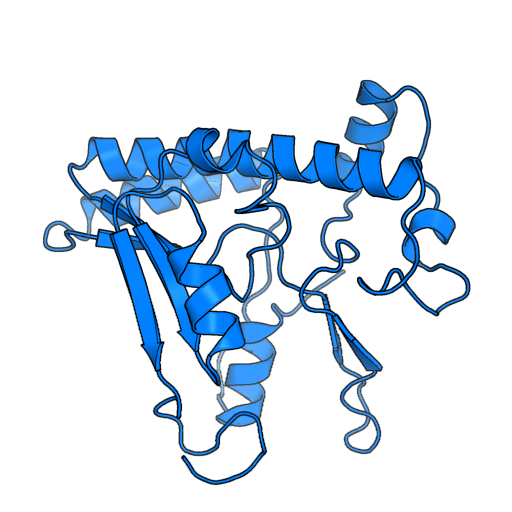 A 1 188 ? -0.254 -18.072 4.807 1.00 96.56 188 GLU A CA 1
ATOM 1594 C C . GLU A 1 188 ? -0.776 -17.995 6.244 1.00 96.56 188 GLU A C 1
ATOM 1596 O O . GLU A 1 188 ? -0.628 -16.969 6.905 1.00 96.56 188 GLU A O 1
ATOM 1601 N N . ALA A 1 189 ? -1.319 -19.099 6.769 1.00 97.38 189 ALA A N 1
ATOM 1602 C CA . ALA A 1 189 ? -1.718 -19.169 8.171 1.00 97.38 189 ALA A CA 1
ATOM 1603 C C . ALA A 1 189 ? -0.527 -18.898 9.110 1.00 97.38 189 ALA A C 1
ATOM 1605 O O . ALA A 1 189 ? -0.672 -18.201 10.115 1.00 97.38 189 ALA A O 1
ATOM 1606 N N . ARG A 1 190 ? 0.671 -19.396 8.767 1.00 97.56 190 ARG A N 1
ATOM 1607 C CA . ARG A 1 190 ? 1.904 -19.146 9.530 1.00 97.56 190 ARG A CA 1
ATOM 1608 C C . ARG A 1 190 ? 2.453 -17.735 9.330 1.00 97.56 190 ARG A C 1
ATOM 1610 O O . ARG A 1 190 ? 2.963 -17.181 10.302 1.00 97.56 190 ARG A O 1
ATOM 1617 N N . LEU A 1 191 ? 2.308 -17.156 8.134 1.00 96.44 191 LEU A N 1
ATOM 1618 C CA . LEU A 1 191 ? 2.607 -15.738 7.890 1.00 96.44 191 LEU A CA 1
ATOM 1619 C C . LEU A 1 191 ? 1.714 -14.806 8.711 1.00 96.44 191 LEU A C 1
ATOM 1621 O O . LEU A 1 191 ? 2.151 -13.737 9.106 1.00 96.44 191 LEU A O 1
ATOM 1625 N N . CYS A 1 192 ? 0.464 -15.189 8.963 1.00 97.44 192 CYS A N 1
ATOM 1626 C CA . CYS A 1 192 ? -0.414 -14.427 9.841 1.00 97.44 192 CYS A CA 1
ATOM 1627 C C . CYS A 1 192 ? 0.006 -14.598 11.303 1.00 97.44 192 CYS A C 1
ATOM 1629 O O . CYS A 1 192 ? 0.310 -13.626 11.982 1.00 97.44 192 CYS A O 1
ATOM 1631 N N . ALA A 1 193 ? 0.060 -15.847 11.774 1.00 97.25 193 ALA A N 1
ATOM 1632 C CA . ALA A 1 193 ? 0.235 -16.169 13.188 1.00 97.25 193 ALA A CA 1
ATOM 1633 C C . ALA A 1 193 ? 1.598 -15.758 13.771 1.00 97.25 193 ALA A C 1
ATOM 1635 O O . ALA A 1 193 ? 1.736 -15.678 14.987 1.00 97.25 193 ALA A O 1
ATOM 1636 N N . GLY A 1 194 ? 2.621 -15.569 12.931 1.00 96.56 194 GLY A N 1
ATOM 1637 C CA . GLY A 1 194 ? 3.965 -15.211 13.386 1.00 96.56 194 GLY A CA 1
ATOM 1638 C C . GLY A 1 194 ? 4.218 -13.711 13.537 1.00 96.56 194 GLY A C 1
ATOM 1639 O O . GLY A 1 194 ? 5.283 -13.354 14.033 1.00 96.56 194 GLY A O 1
ATOM 1640 N N . VAL A 1 195 ? 3.300 -12.847 13.094 1.00 97.38 195 VAL A N 1
ATOM 1641 C CA . VAL A 1 195 ? 3.446 -11.395 13.258 1.00 97.38 195 VAL A CA 1
ATOM 1642 C C . VAL A 1 195 ? 3.114 -11.026 14.696 1.00 97.38 195 VAL A C 1
ATOM 1644 O O . VAL A 1 195 ? 2.066 -11.415 15.204 1.00 97.38 195 VAL A O 1
ATOM 1647 N N . ASP A 1 196 ? 3.979 -10.260 15.349 1.00 96.25 196 ASP A N 1
ATOM 1648 C CA . ASP A 1 196 ? 3.675 -9.687 16.659 1.00 96.25 196 ASP A CA 1
ATOM 1649 C C . ASP A 1 196 ? 2.593 -8.616 16.478 1.00 96.25 196 ASP A C 1
ATOM 1651 O O . ASP A 1 196 ? 2.861 -7.597 15.848 1.00 96.25 196 ASP A O 1
ATOM 1655 N N . VAL A 1 197 ? 1.357 -8.890 16.910 1.00 97.69 197 VAL A N 1
ATOM 1656 C CA . VAL A 1 197 ? 0.183 -7.995 16.886 1.00 97.69 197 VAL A CA 1
ATOM 1657 C C . VAL A 1 197 ? -0.915 -8.595 17.781 1.00 97.69 197 VAL A C 1
ATOM 1659 O O . VAL A 1 197 ? -0.982 -9.822 17.892 1.00 97.69 197 VAL A O 1
ATOM 1662 N N . PRO A 1 198 ? -1.792 -7.798 18.428 1.00 97.81 198 PRO A N 1
ATOM 1663 C CA . PRO A 1 198 ? -2.725 -8.341 19.421 1.00 97.81 198 PRO A CA 1
ATOM 1664 C C . PRO A 1 198 ? -3.757 -9.339 18.879 1.00 97.81 198 PRO A C 1
ATOM 1666 O O . PRO A 1 198 ? -4.173 -10.238 19.607 1.00 97.81 198 PRO A O 1
ATOM 1669 N N . THR A 1 199 ? -4.211 -9.164 17.633 1.00 98.44 199 THR A N 1
ATOM 1670 C CA . THR A 1 199 ? -5.247 -10.010 17.020 1.00 98.44 199 THR A CA 1
ATOM 1671 C C . THR A 1 199 ? -4.801 -10.539 15.662 1.00 98.44 199 THR A C 1
ATOM 1673 O O . THR A 1 199 ? -4.341 -9.778 14.813 1.00 98.44 199 THR A O 1
ATOM 1676 N N . HIS A 1 200 ? -5.035 -11.827 15.418 1.00 98.44 200 HIS A N 1
ATOM 1677 C CA . HIS A 1 200 ? -4.842 -12.463 14.116 1.00 98.44 200 HIS A CA 1
ATOM 1678 C C . HIS A 1 200 ? -6.169 -12.982 13.588 1.00 98.44 200 HIS A C 1
ATOM 1680 O O . HIS A 1 200 ? -6.902 -13.668 14.300 1.00 98.44 200 HIS A O 1
ATOM 1686 N N . GLU A 1 201 ? -6.456 -12.702 12.324 1.00 98.38 201 GLU A N 1
ATOM 1687 C CA . GLU A 1 201 ? -7.666 -13.165 11.657 1.00 98.38 201 GLU A CA 1
ATOM 1688 C C . GLU A 1 201 ? -7.322 -13.814 10.316 1.00 98.38 201 GLU A C 1
ATOM 1690 O O . GLU A 1 201 ? -6.542 -13.293 9.516 1.00 98.38 201 GLU A O 1
ATOM 1695 N N . LEU A 1 202 ? -7.924 -14.973 10.053 1.00 97.62 202 LEU A N 1
ATOM 1696 C CA . LEU A 1 202 ? -7.754 -15.683 8.792 1.00 97.62 202 LEU A CA 1
ATOM 1697 C C . LEU A 1 202 ? -9.012 -15.528 7.948 1.00 97.62 202 LEU A C 1
ATOM 1699 O O . LEU A 1 202 ? -10.100 -15.941 8.350 1.00 97.62 202 LEU A O 1
ATOM 1703 N N . ARG A 1 203 ? -8.847 -15.011 6.733 1.00 96.25 203 ARG A N 1
ATOM 1704 C CA . ARG A 1 203 ? -9.911 -14.970 5.732 1.00 96.25 203 ARG A CA 1
ATOM 1705 C C . ARG A 1 203 ? -9.747 -16.165 4.796 1.00 96.25 203 ARG A C 1
ATOM 1707 O O . ARG A 1 203 ? -8.955 -16.129 3.851 1.00 96.25 203 ARG A O 1
ATOM 1714 N N . LEU A 1 204 ? -10.491 -17.234 5.061 1.00 93.75 204 LEU A N 1
ATOM 1715 C CA . LEU A 1 204 ? -10.375 -18.498 4.328 1.00 93.75 204 LEU A CA 1
ATOM 1716 C C . LEU A 1 204 ? -10.805 -18.373 2.856 1.00 93.75 204 LEU A C 1
ATOM 1718 O O . LEU A 1 204 ? -11.572 -17.481 2.492 1.00 93.75 204 LEU A O 1
ATOM 1722 N N . HIS A 1 205 ? -10.264 -19.254 2.015 1.00 88.38 205 HIS A N 1
ATOM 1723 C CA . HIS A 1 205 ? -10.735 -19.504 0.652 1.00 88.38 205 HIS A CA 1
ATOM 1724 C C . HIS A 1 205 ? -11.694 -20.716 0.600 1.00 88.38 205 HIS A C 1
ATOM 1726 O O . HIS A 1 205 ? -11.610 -21.579 1.478 1.00 88.38 205 HIS A O 1
ATOM 1732 N N . PRO A 1 206 ? -12.555 -20.825 -0.436 1.00 85.81 206 PRO A N 1
ATOM 1733 C CA . PRO A 1 206 ? -12.682 -19.910 -1.575 1.00 85.81 206 PRO A CA 1
ATOM 1734 C C . PRO A 1 206 ? -13.274 -18.545 -1.195 1.00 85.81 206 PRO A C 1
ATOM 1736 O O . PRO A 1 206 ? -13.973 -18.409 -0.197 1.00 85.81 206 PRO A O 1
ATOM 1739 N N . TYR A 1 207 ? -12.952 -17.516 -1.984 1.00 82.12 207 TYR A N 1
ATOM 1740 C CA . TYR A 1 207 ? -13.593 -16.210 -1.836 1.00 82.12 207 TYR A CA 1
ATOM 1741 C C . TYR A 1 207 ? -14.996 -16.318 -2.435 1.00 82.12 207 TYR A C 1
ATOM 1743 O O . TYR A 1 207 ? -15.164 -17.028 -3.423 1.00 82.12 207 TYR A O 1
ATOM 1751 N N . LEU A 1 208 ? -15.988 -15.644 -1.853 1.00 81.44 208 LEU A N 1
ATOM 1752 C CA . LEU A 1 208 ? -17.389 -15.757 -2.280 1.00 81.44 208 LEU A CA 1
ATOM 1753 C C . LEU A 1 208 ? -17.653 -14.958 -3.567 1.00 81.44 208 LEU A C 1
ATOM 1755 O O . LEU A 1 208 ? -18.346 -13.943 -3.551 1.00 81.44 208 LEU A O 1
ATOM 1759 N N . PHE A 1 209 ? -17.041 -15.391 -4.668 1.00 72.31 209 PHE A N 1
ATOM 1760 C CA . PHE A 1 209 ? -17.185 -14.841 -6.015 1.00 72.31 209 PHE A CA 1
ATOM 1761 C C . PHE A 1 209 ? -17.868 -15.866 -6.937 1.00 72.31 209 PHE A C 1
ATOM 1763 O O . PHE A 1 209 ? -17.992 -17.032 -6.573 1.00 72.31 209 PHE A O 1
ATOM 1770 N N . PRO A 1 210 ? -18.318 -15.475 -8.141 1.00 69.94 210 PRO A N 1
ATOM 1771 C CA . PRO A 1 210 ? -18.781 -16.442 -9.139 1.00 69.94 210 PRO A CA 1
ATOM 1772 C C . PRO A 1 210 ? -17.647 -17.331 -9.681 1.00 69.94 210 PRO A C 1
ATOM 1774 O O . PRO A 1 210 ? -17.880 -18.474 -10.068 1.00 69.94 210 PRO A O 1
ATOM 1777 N N . VAL A 1 211 ? -16.421 -16.796 -9.724 1.00 68.38 211 VAL A N 1
ATOM 1778 C CA . VAL A 1 211 ? -15.210 -17.470 -10.209 1.00 68.38 211 VAL A CA 1
ATOM 1779 C C . VAL A 1 211 ? -14.037 -17.101 -9.297 1.00 68.38 211 VAL A C 1
ATOM 1781 O O . VAL A 1 211 ? -13.840 -15.931 -8.967 1.00 68.38 211 VAL A O 1
ATOM 1784 N N . GLY A 1 212 ? -13.250 -18.094 -8.886 1.00 61.31 212 GLY A N 1
ATOM 1785 C CA . GLY A 1 212 ? -12.066 -17.916 -8.048 1.00 61.31 212 GLY A CA 1
ATOM 1786 C C . GLY A 1 212 ? -10.798 -17.575 -8.830 1.00 61.31 212 GLY A C 1
ATOM 1787 O O . GLY A 1 212 ? -10.763 -17.618 -10.056 1.00 61.31 212 GLY A O 1
ATOM 1788 N N . LEU A 1 213 ? -9.705 -17.326 -8.100 1.00 61.78 213 LEU A N 1
ATOM 1789 C CA . LEU A 1 213 ? -8.391 -16.955 -8.658 1.00 61.78 213 LEU A CA 1
ATOM 1790 C C . LEU A 1 213 ? -7.820 -17.973 -9.667 1.00 61.78 213 LEU A C 1
ATOM 1792 O O . LEU A 1 213 ? -7.022 -17.609 -10.523 1.00 61.78 213 LEU A O 1
ATOM 1796 N N . GLY A 1 214 ? -8.227 -19.244 -9.582 1.00 59.38 214 GLY A N 1
ATOM 1797 C CA . GLY A 1 214 ? -7.835 -20.299 -10.526 1.00 59.38 214 GLY A CA 1
ATOM 1798 C C . GLY A 1 214 ? -8.732 -20.423 -11.763 1.00 59.38 214 GLY A C 1
ATOM 1799 O O . GLY A 1 214 ? -8.578 -21.381 -12.515 1.00 59.38 214 GLY A O 1
ATOM 1800 N N . GLY A 1 215 ? -9.709 -19.529 -11.950 1.00 60.19 215 GLY A N 1
ATOM 1801 C CA . GLY A 1 215 ? -10.689 -19.607 -13.041 1.00 60.19 215 GLY A CA 1
ATOM 1802 C C . GLY A 1 215 ? -11.770 -20.680 -12.853 1.00 60.19 215 GLY A C 1
ATOM 1803 O O . GLY A 1 215 ? -12.641 -20.828 -13.707 1.00 60.19 215 GLY A O 1
ATOM 1804 N N . ALA A 1 216 ? -11.734 -21.426 -11.746 1.00 53.56 216 ALA A N 1
ATOM 1805 C CA . ALA A 1 216 ? -12.780 -22.372 -11.375 1.00 53.56 216 ALA A CA 1
ATOM 1806 C C . ALA A 1 216 ? -13.931 -21.649 -10.650 1.00 53.56 216 ALA A C 1
ATOM 1808 O O . ALA A 1 216 ? -13.663 -20.690 -9.919 1.00 53.56 216 ALA A O 1
ATOM 1809 N N . PRO A 1 217 ? -15.188 -22.104 -10.802 1.00 56.53 217 PRO A N 1
ATOM 1810 C CA . PRO A 1 217 ? -16.296 -21.627 -9.980 1.00 56.53 217 PRO A CA 1
ATOM 1811 C C . PRO A 1 217 ? -15.976 -21.791 -8.492 1.00 56.53 217 PRO A C 1
ATOM 1813 O O . PRO A 1 217 ? -15.366 -22.792 -8.100 1.00 56.53 217 PRO A O 1
ATOM 1816 N N . THR A 1 218 ? -16.365 -20.804 -7.692 1.00 54.72 218 THR A N 1
ATOM 1817 C CA . THR A 1 218 ? -16.184 -20.794 -6.232 1.00 54.72 218 THR A CA 1
ATOM 1818 C C . THR A 1 218 ? -17.474 -21.029 -5.476 1.00 54.72 218 THR A C 1
ATOM 1820 O O . THR A 1 218 ? -18.551 -20.706 -6.023 1.00 54.72 218 THR A O 1
#

Solvent-accessible surface area (backbone atoms only — not comparable to full-atom values): 12714 Å² total; per-residue (Å²): 135,73,75,53,28,63,67,55,47,50,52,35,67,73,66,67,60,91,70,88,77,51,56,66,71,66,63,87,41,66,70,44,41,52,49,53,52,53,49,53,51,54,50,55,70,74,41,73,88,57,57,65,47,73,34,86,26,67,80,24,44,36,34,66,43,71,41,93,44,85,93,49,34,77,71,45,76,30,83,72,18,66,79,61,68,74,45,74,66,53,52,54,52,43,24,70,74,71,75,52,75,84,53,70,62,83,46,39,43,96,78,66,44,65,51,68,88,52,85,82,49,71,66,56,52,52,49,50,51,57,44,24,55,49,45,37,61,56,48,21,56,54,40,54,52,44,44,74,73,75,22,42,37,28,39,32,70,49,67,17,33,48,40,58,51,66,81,75,83,57,39,68,72,36,64,55,48,22,41,34,22,69,31,91,50,74,67,39,51,48,64,42,71,69,40,85,54,84,34,75,44,78,48,64,64,74,56,100,39,79,52,34,98,84,73,44,75,78

Radius of gyration: 18.0 Å; Cα contacts (8 Å, |Δi|>4): 308; chains: 1; bounding box: 44×41×45 Å

Nearest PDB structures (foldseek):
  3wfz-assembly1_A  TM=9.557E-01  e=1.724E-20  Bifidobacterium longum subsp. longum JCM 1217
  3wfz-assembly1_B  TM=9.549E-01  e=2.538E-20  Bifidobacterium longum subsp. longum JCM 1217
  3wfz-assembly2_C  TM=9.530E-01  e=2.092E-20  Bifidobacterium longum subsp. longum JCM 1217
  2zuw-assembly2_C  TM=9.535E-01  e=7.125E-20  Bifidobacterium longum
  2zut-assembly2_D  TM=9.269E-01  e=3.504E-20  Bifidobacterium longum

pLDDT: mean 93.72, std 8.16, range [53.56, 98.88]

Secondary structure (DSSP, 8-state):
---S-HHHHHHHHHHT--SPPPPP--TTSHHHHHHHHHHHHHHHHH-TT--EEEES--SBPPEEEEPS-GGG-EEEEETT--TTS--HHHHHHHHHHHSSPPPTHHHHGGGT---TTSPP-HHHHHHHHHHHHHHHHHHHHHHHHHHHTT-EEEEESSSSBBTT-TTSS-GGGG--SEEEEEESSHHHHHHHHTS-SS-EEEEESSPSSSB-TTSSB-

Foldseek 3Di:
DQQAADVQVVVCVQVVDDDDGDGADACLDVVNLVVLLVVLLVVLVVCLVAQEDEPQAFHAFFDFDADPDPVGGTPDGAFAACLRVDDPSLQVVLCVVVVDGDDPCNACVVVPGDHPPDDDDPVNVSSLVSLLVVRLVSLLSSQVSCVVSNHAYEHESHTRCHSCCQPPVCNCSSVHQEYEYEDDDVVRVCVQVVGPHNYGHYDYDDDPDCAGPVRHGD

Organism: NCBI:txid408170